Protein AF-A0A973UW22-F1 (afdb_monomer)

Solvent-accessible surface area (backbone atoms only — not comparable to full-atom values): 11942 Å² total; per-residue (Å²): 94,44,32,26,38,53,46,41,57,66,44,43,76,73,64,51,48,56,68,25,44,34,39,21,30,76,76,52,37,38,33,42,32,32,37,40,28,35,44,40,80,89,46,76,50,64,45,86,48,35,32,62,53,52,50,30,33,52,78,43,54,29,34,28,42,34,42,24,35,44,62,42,66,86,43,60,39,62,56,47,28,50,51,37,52,51,50,37,56,74,49,39,41,67,62,78,45,92,53,94,76,49,76,45,44,31,36,34,38,38,40,59,65,50,99,89,45,74,49,58,52,63,54,44,53,49,23,36,50,39,40,26,72,76,63,70,33,24,42,33,39,32,49,28,49,94,73,46,52,60,64,50,68,83,81,65,51,32,27,20,60,40,56,74,27,37,94,62,72,38,48,47,65,65,26,44,52,53,36,71,69,37,91,81,62,59,56,55,52,70,42,46,93,36,59,39,53,31,31,35,30,21,57,36,18,28,50,34,84,33,71,58,32,35,29,31,41,30,89,34,52,74,64,57,51,48,58,68,37,46,71,79,131

Sequence (233 aa):
MIFGWDASDWDHERGMRGEHIKAASGEGIAFFTHKATEHSPKSLFRARHFGEKLQAARDAGIPFLGAYAVVRTGIPEAEQAATAVGHVREHAPFLLEAPSGFRGFFWQVDLEHWDYDKVDAALGENMAVELERLTGHRAVLYAPRWAYGDGLPGDRPLWNSDYRGSGEPADFRAQWDRVAAHEANTGFDPMSGRVPRILQYASDAVIGGQHTCDANVFPGTLDDFADMITLRG

Nearest PDB structures (foldseek):
  1njj-assembly2_C  TM=5.402E-01  e=1.718E-01  Trypanosoma brucei gambiense
  1njj-assembly1_A  TM=5.391E-01  e=6.213E-01  Trypanosoma brucei gambiense
  1njj-assembly2_D  TM=5.372E-01  e=5.528E-01  Trypanosoma brucei gambiense
  2tod-assembly2_D  TM=4.466E-01  e=1.328E+00  Trypanosoma brucei
  1f3t-assembly2_D  TM=5.188E-01  e=6.430E+00  Trypanosoma brucei

Structure (mmCIF, N/CA/C/O backbone):
data_AF-A0A973UW22-F1
#
_entry.id   AF-A0A973UW22-F1
#
loop_
_atom_site.group_PDB
_atom_site.id
_atom_site.type_symbol
_atom_site.label_atom_id
_atom_site.label_alt_id
_atom_site.label_comp_id
_atom_site.label_asym_id
_atom_site.label_entity_id
_atom_site.label_seq_id
_atom_site.pdbx_PDB_ins_code
_atom_site.Cartn_x
_atom_site.Cartn_y
_atom_site.Cartn_z
_atom_site.occupancy
_atom_site.B_iso_or_equiv
_atom_site.auth_seq_id
_atom_site.auth_comp_id
_atom_site.auth_asym_id
_atom_site.auth_atom_id
_atom_site.pdbx_PDB_model_num
ATOM 1 N N . MET A 1 1 ? 8.892 -14.505 -6.590 1.00 93.81 1 MET A N 1
ATOM 2 C CA . MET A 1 1 ? 8.632 -13.168 -6.027 1.00 93.81 1 MET A CA 1
ATOM 3 C C . MET A 1 1 ? 7.702 -12.429 -6.950 1.00 93.81 1 MET A C 1
ATOM 5 O O . MET A 1 1 ? 7.717 -12.702 -8.150 1.00 93.81 1 MET A O 1
ATOM 9 N N . ILE A 1 2 ? 6.927 -11.511 -6.400 1.00 98.00 2 ILE A N 1
ATOM 10 C CA . ILE A 1 2 ? 6.056 -10.637 -7.177 1.00 98.00 2 ILE A CA 1
ATOM 11 C C . ILE A 1 2 ? 6.291 -9.191 -6.748 1.00 98.00 2 ILE A C 1
ATOM 13 O O . ILE A 1 2 ? 6.690 -8.943 -5.609 1.00 98.00 2 ILE A O 1
ATOM 17 N N . PHE A 1 3 ? 6.053 -8.263 -7.665 1.00 98.81 3 PHE A N 1
ATOM 18 C CA . PHE A 1 3 ? 6.247 -6.835 -7.445 1.00 98.81 3 PHE A CA 1
ATOM 19 C C . PHE A 1 3 ? 4.906 -6.123 -7.355 1.00 98.81 3 PHE A C 1
ATOM 21 O O . PHE A 1 3 ? 3.910 -6.595 -7.914 1.00 98.81 3 PHE A O 1
ATOM 28 N N . GLY A 1 4 ? 4.890 -4.991 -6.669 1.00 98.75 4 GLY A N 1
ATOM 29 C CA . GLY A 1 4 ? 3.701 -4.175 -6.532 1.00 98.75 4 GLY A CA 1
ATOM 30 C C . GLY A 1 4 ? 3.991 -2.692 -6.468 1.00 98.75 4 GLY A C 1
ATOM 31 O O . GLY A 1 4 ? 5.139 -2.266 -6.360 1.00 98.75 4 GLY A O 1
ATOM 32 N N . TRP A 1 5 ? 2.915 -1.927 -6.540 1.00 98.81 5 TRP A N 1
ATOM 33 C CA . TRP A 1 5 ? 2.929 -0.473 -6.562 1.00 98.81 5 TRP A CA 1
ATOM 34 C C . TRP A 1 5 ? 1.801 0.045 -5.672 1.00 98.81 5 TRP A C 1
ATOM 36 O O . TRP A 1 5 ? 0.642 -0.315 -5.885 1.00 98.81 5 TRP A O 1
ATOM 46 N N . ASP A 1 6 ? 2.130 0.857 -4.674 1.00 98.75 6 ASP A N 1
ATOM 47 C CA . ASP A 1 6 ? 1.142 1.645 -3.944 1.00 98.75 6 ASP A CA 1
ATOM 48 C C . ASP A 1 6 ? 1.147 3.094 -4.437 1.00 98.75 6 ASP A C 1
ATOM 50 O O . ASP A 1 6 ? 2.192 3.659 -4.750 1.00 98.75 6 ASP A O 1
ATOM 54 N N . ALA A 1 7 ? -0.043 3.666 -4.606 1.00 98.75 7 ALA A N 1
ATOM 55 C CA . ALA A 1 7 ? -0.216 4.970 -5.233 1.00 98.75 7 ALA A CA 1
ATOM 56 C C . ALA A 1 7 ? -1.268 5.824 -4.520 1.00 98.75 7 ALA A C 1
ATOM 58 O O . ALA A 1 7 ? -2.092 5.358 -3.733 1.00 98.75 7 ALA A O 1
ATOM 59 N N . SER A 1 8 ? -1.283 7.112 -4.824 1.00 98.69 8 SER A N 1
ATOM 60 C CA . SER A 1 8 ? -2.245 8.063 -4.280 1.00 98.69 8 SER A CA 1
ATOM 61 C C . SER A 1 8 ? -2.621 9.140 -5.298 1.00 98.69 8 SER A C 1
ATOM 63 O O . SER A 1 8 ? -2.158 9.156 -6.440 1.00 98.69 8 SER A O 1
ATOM 65 N N . ASP A 1 9 ? -3.444 10.099 -4.869 1.00 98.50 9 ASP A N 1
ATOM 66 C CA . ASP A 1 9 ? -3.714 11.294 -5.671 1.00 98.50 9 ASP A CA 1
ATOM 67 C C . ASP A 1 9 ? -2.421 12.085 -5.979 1.00 98.50 9 ASP A C 1
ATOM 69 O O . ASP A 1 9 ? -2.357 12.735 -7.021 1.00 98.50 9 ASP A O 1
ATOM 73 N N . TRP A 1 10 ? -1.357 11.963 -5.171 1.00 97.69 10 TRP A N 1
ATOM 74 C CA . TRP A 1 10 ? -0.053 12.560 -5.492 1.00 97.69 10 TRP A CA 1
ATOM 75 C C . TRP A 1 10 ? 0.550 11.982 -6.775 1.00 97.69 10 TRP A C 1
ATOM 77 O O . TRP A 1 10 ? 1.128 12.711 -7.578 1.00 97.69 10 TRP A O 1
ATOM 87 N N . ASP A 1 11 ? 0.411 10.681 -7.018 1.00 98.38 11 ASP A N 1
ATOM 88 C CA . ASP A 1 11 ? 0.833 10.048 -8.270 1.00 98.38 11 ASP A CA 1
ATOM 89 C C . ASP A 1 11 ? 0.022 10.582 -9.444 1.00 98.38 11 ASP A C 1
ATOM 91 O O . ASP A 1 11 ? 0.579 10.891 -10.498 1.00 98.38 11 ASP A O 1
ATOM 95 N N . HIS A 1 12 ? -1.292 10.759 -9.259 1.00 98.12 12 HIS A N 1
ATOM 96 C CA . HIS A 1 12 ? -2.143 11.370 -10.279 1.00 98.12 12 HIS A CA 1
ATOM 97 C C . HIS A 1 12 ? -1.659 12.782 -10.636 1.00 98.12 12 HIS A C 1
ATOM 99 O O . HIS A 1 12 ? -1.519 13.108 -11.822 1.00 98.12 12 HIS A O 1
ATOM 105 N N . GLU A 1 13 ? -1.394 13.613 -9.630 1.00 98.00 13 GLU A N 1
ATOM 106 C CA . GLU A 1 13 ? -0.892 14.981 -9.794 1.00 98.00 13 GLU A CA 1
ATOM 107 C C . GLU A 1 13 ? 0.471 15.011 -10.498 1.00 98.00 13 GLU A C 1
ATOM 109 O O . GLU A 1 13 ? 0.721 15.888 -11.325 1.00 98.00 13 GLU A O 1
ATOM 114 N N . ARG A 1 14 ? 1.308 13.996 -10.259 1.00 97.38 14 ARG A N 1
ATOM 115 C CA . ARG A 1 14 ? 2.595 13.775 -10.941 1.00 97.38 14 ARG A CA 1
ATOM 116 C C . ARG A 1 14 ? 2.476 13.181 -12.347 1.00 97.38 14 ARG A C 1
ATOM 118 O O . ARG A 1 14 ? 3.497 12.952 -12.990 1.00 97.38 14 ARG A O 1
ATOM 125 N N . GLY A 1 15 ? 1.263 12.952 -12.847 1.00 97.69 15 GLY A N 1
ATOM 126 C CA . GLY A 1 15 ? 1.028 12.500 -14.219 1.00 97.69 15 GLY A CA 1
ATOM 127 C C . GLY A 1 15 ? 0.538 11.062 -14.364 1.00 97.69 15 GLY A C 1
ATOM 128 O O . GLY A 1 15 ? 0.278 10.654 -15.491 1.00 97.69 15 GLY A O 1
ATOM 129 N N . MET A 1 16 ? 0.307 10.318 -13.277 1.00 98.38 16 MET A N 1
ATOM 130 C CA . MET A 1 16 ? -0.175 8.936 -13.364 1.00 98.38 16 MET A CA 1
ATOM 131 C C . MET A 1 16 ? -1.556 8.872 -14.025 1.00 98.38 16 MET A C 1
ATOM 133 O O . MET A 1 16 ? -2.507 9.575 -13.662 1.00 98.38 16 MET A O 1
ATOM 137 N N . ARG A 1 17 ? -1.707 7.952 -14.972 1.00 98.31 17 ARG A N 1
ATOM 138 C CA . ARG A 1 17 ? -2.916 7.727 -15.783 1.00 98.31 17 ARG A CA 1
ATOM 139 C C . ARG A 1 17 ? -3.143 6.227 -15.974 1.00 98.31 17 ARG A C 1
ATOM 141 O O . ARG A 1 17 ? -2.290 5.427 -15.596 1.00 98.31 17 ARG A O 1
ATOM 148 N N . GLY A 1 18 ? -4.291 5.853 -16.534 1.00 98.44 18 GLY A N 1
ATOM 149 C CA . GLY A 1 18 ? -4.643 4.447 -16.746 1.00 98.44 18 GLY A CA 1
ATOM 150 C C . GLY A 1 18 ? -3.657 3.709 -17.658 1.00 98.44 18 GLY A C 1
ATOM 151 O O . GLY A 1 18 ? -3.372 2.538 -17.424 1.00 98.44 18 GLY A O 1
ATOM 152 N N . GLU A 1 19 ? -3.072 4.389 -18.646 1.00 98.62 19 GLU A N 1
ATOM 153 C CA . GLU A 1 19 ? -2.045 3.823 -19.525 1.00 98.62 19 GLU A CA 1
ATOM 154 C C . GLU A 1 19 ? -0.774 3.410 -18.775 1.00 98.62 19 GLU A C 1
ATOM 156 O O . GLU A 1 19 ? -0.208 2.371 -19.106 1.00 98.62 19 GLU A O 1
ATOM 161 N N . HIS A 1 20 ? -0.384 4.146 -17.729 1.00 98.81 20 HIS A N 1
ATOM 162 C CA . HIS A 1 20 ? 0.758 3.791 -16.885 1.00 98.81 20 HIS A CA 1
ATOM 163 C C . HIS A 1 20 ? 0.460 2.523 -16.079 1.00 98.81 20 HIS A C 1
ATOM 165 O O . HIS A 1 20 ? 1.261 1.599 -16.052 1.00 98.81 20 HIS A O 1
ATOM 171 N N . ILE A 1 21 ? -0.740 2.418 -15.499 1.00 98.81 21 ILE A N 1
ATOM 172 C CA . ILE A 1 21 ? -1.176 1.220 -14.762 1.00 98.81 21 ILE A CA 1
ATOM 173 C C . ILE A 1 21 ? -1.258 -0.002 -15.693 1.00 98.81 21 ILE A C 1
ATOM 175 O O . ILE A 1 21 ? -0.848 -1.107 -15.335 1.00 98.81 21 ILE A O 1
ATOM 179 N N . LYS A 1 22 ? -1.738 0.192 -16.924 1.00 98.69 22 LYS A N 1
ATOM 180 C CA . LYS A 1 22 ? -1.761 -0.862 -17.942 1.00 98.69 22 LYS A CA 1
ATOM 181 C C . LYS A 1 22 ? -0.353 -1.308 -18.342 1.00 98.69 22 LYS A C 1
ATOM 183 O O . LYS A 1 22 ? -0.114 -2.509 -18.455 1.00 98.69 22 LYS A O 1
ATOM 188 N N . ALA A 1 23 ? 0.566 -0.367 -18.554 1.00 98.75 23 ALA A N 1
ATOM 189 C CA . ALA A 1 23 ? 1.964 -0.671 -18.851 1.00 98.75 23 ALA A CA 1
ATOM 190 C C . ALA A 1 23 ? 2.631 -1.418 -17.684 1.00 98.75 23 ALA A C 1
ATOM 192 O O . ALA A 1 23 ? 3.234 -2.465 -17.903 1.00 98.75 23 ALA A O 1
ATOM 193 N N . ALA A 1 24 ? 2.401 -0.967 -16.449 1.00 98.75 24 ALA A N 1
ATOM 194 C CA . ALA A 1 24 ? 2.882 -1.597 -15.222 1.00 98.75 24 ALA A CA 1
ATOM 195 C C . ALA A 1 24 ? 2.459 -3.073 -15.112 1.00 98.75 24 ALA A C 1
ATOM 197 O O . ALA A 1 24 ? 3.267 -3.941 -14.776 1.00 98.75 24 ALA A O 1
ATOM 198 N N . SER A 1 25 ? 1.203 -3.389 -15.450 1.00 98.31 25 SER A N 1
ATOM 199 C CA . SER A 1 25 ? 0.737 -4.780 -15.525 1.00 98.31 25 SER A CA 1
ATOM 200 C C . SER A 1 25 ? 1.526 -5.597 -16.559 1.00 98.31 25 SER A C 1
ATOM 202 O O . SER A 1 25 ? 1.974 -6.704 -16.257 1.00 98.31 25 SER A O 1
ATOM 204 N N . GLY A 1 26 ? 1.778 -5.031 -17.746 1.00 98.19 26 GLY A N 1
ATOM 205 C CA . GLY A 1 26 ? 2.608 -5.652 -18.787 1.00 98.19 26 GLY A CA 1
ATOM 206 C C . GLY A 1 26 ? 4.075 -5.864 -18.384 1.00 98.19 26 GLY A C 1
ATOM 207 O O . GLY A 1 26 ? 4.707 -6.809 -18.852 1.00 98.19 26 GLY A O 1
ATOM 208 N N . GLU A 1 27 ? 4.600 -5.038 -17.479 1.00 98.31 27 GLU A N 1
ATOM 209 C CA . GLU A 1 27 ? 5.943 -5.155 -16.883 1.00 98.31 27 GLU A CA 1
ATOM 210 C C . GLU A 1 27 ? 5.993 -6.154 -15.706 1.00 98.31 27 GLU A C 1
ATOM 212 O O . GLU A 1 27 ? 7.065 -6.496 -15.184 1.00 98.31 27 GLU A O 1
ATOM 217 N N . GLY A 1 28 ? 4.835 -6.681 -15.301 1.00 98.06 28 GLY A N 1
ATOM 218 C CA . GLY A 1 28 ? 4.697 -7.718 -14.283 1.00 98.06 28 GLY A CA 1
ATOM 219 C C . GLY A 1 28 ? 4.441 -7.205 -12.866 1.00 98.06 28 GLY A C 1
ATOM 220 O O . GLY A 1 28 ? 4.748 -7.929 -11.914 1.00 98.06 28 GLY A O 1
ATOM 221 N N . ILE A 1 29 ? 3.882 -6.000 -12.707 1.00 98.69 29 ILE A N 1
ATOM 222 C CA . ILE A 1 29 ? 3.251 -5.591 -11.445 1.00 98.69 29 ILE A CA 1
ATOM 223 C C . ILE A 1 29 ? 2.062 -6.512 -11.162 1.00 98.69 29 ILE A C 1
ATOM 225 O O . ILE A 1 29 ? 1.150 -6.665 -11.975 1.00 98.69 29 ILE A O 1
ATOM 229 N N . ALA A 1 30 ? 2.096 -7.147 -9.994 1.00 98.38 30 ALA A N 1
ATOM 230 C CA . ALA A 1 30 ? 1.155 -8.182 -9.588 1.00 98.38 30 ALA A CA 1
ATOM 231 C C . ALA A 1 30 ? 0.203 -7.730 -8.475 1.00 98.38 30 ALA A C 1
ATOM 233 O O . ALA A 1 30 ? -0.866 -8.316 -8.317 1.00 98.38 30 ALA A O 1
ATOM 234 N N . PHE A 1 31 ? 0.564 -6.705 -7.706 1.00 98.56 31 PHE A N 1
ATOM 235 C CA . PHE A 1 31 ? -0.358 -6.085 -6.764 1.00 98.56 31 PHE A CA 1
ATOM 236 C C . PHE A 1 31 ? -0.317 -4.565 -6.860 1.00 98.56 31 PHE A C 1
ATOM 238 O O . PHE A 1 31 ? 0.739 -3.978 -7.083 1.00 98.56 31 PHE A O 1
ATOM 245 N N . PHE A 1 32 ? -1.477 -3.936 -6.711 1.00 98.75 32 PHE A N 1
ATOM 246 C CA . PHE A 1 32 ? -1.619 -2.487 -6.758 1.00 98.75 32 PHE A CA 1
ATOM 247 C C . PHE A 1 32 ? -2.518 -2.016 -5.623 1.00 98.75 32 PHE A C 1
ATOM 249 O O . PHE A 1 32 ? -3.624 -2.541 -5.466 1.00 98.75 32 PHE A O 1
ATOM 256 N N . THR A 1 33 ? -2.076 -1.029 -4.849 1.00 98.81 33 THR A N 1
ATOM 257 C CA . THR A 1 33 ? -2.926 -0.374 -3.849 1.00 98.81 33 THR A CA 1
ATOM 258 C C . THR A 1 33 ? -3.088 1.105 -4.164 1.00 98.81 33 THR A C 1
ATOM 260 O O . THR A 1 33 ? -2.230 1.725 -4.790 1.00 98.81 33 THR A O 1
ATOM 263 N N . HIS A 1 34 ? -4.213 1.684 -3.746 1.00 98.81 34 HIS A N 1
ATOM 264 C CA . HIS A 1 34 ? -4.411 3.127 -3.829 1.00 98.81 34 HIS A CA 1
ATOM 265 C C . HIS A 1 34 ? -4.905 3.699 -2.504 1.00 98.81 34 HIS A C 1
ATOM 267 O O . HIS A 1 34 ? -5.730 3.073 -1.826 1.00 98.81 34 HIS A O 1
ATOM 273 N N . LYS A 1 35 ? -4.462 4.915 -2.159 1.00 98.75 35 LYS A N 1
ATOM 274 C CA . LYS A 1 35 ? -4.976 5.653 -0.997 1.00 98.75 35 LYS A CA 1
ATOM 275 C C . LYS A 1 35 ? -6.477 5.805 -1.129 1.00 98.75 35 LYS A C 1
ATOM 277 O O . LYS A 1 35 ? -6.935 6.356 -2.127 1.00 98.75 35 LYS A O 1
ATOM 282 N N . ALA A 1 36 ? -7.221 5.363 -0.129 1.00 98.69 36 ALA A N 1
ATOM 283 C CA . ALA A 1 36 ? -8.653 5.583 -0.011 1.00 98.69 36 ALA A CA 1
ATOM 284 C C . ALA A 1 36 ? -8.918 6.826 0.843 1.00 98.69 36 ALA A C 1
ATOM 286 O O . ALA A 1 36 ? -9.508 7.805 0.383 1.00 98.69 36 ALA A O 1
ATOM 287 N N . THR A 1 37 ? -8.466 6.803 2.097 1.00 98.69 37 THR A N 1
ATOM 288 C CA . THR A 1 37 ? -8.854 7.807 3.093 1.00 98.69 37 THR A CA 1
ATOM 289 C C . THR A 1 37 ? -7.740 8.130 4.072 1.00 98.69 37 THR A C 1
ATOM 291 O O . THR A 1 37 ? -6.854 7.321 4.331 1.00 98.69 37 THR A O 1
ATOM 294 N N . GLU A 1 38 ? -7.846 9.306 4.675 1.00 97.81 38 GLU A N 1
ATOM 295 C CA . GLU A 1 38 ? -7.096 9.705 5.862 1.00 97.81 38 GLU A CA 1
ATOM 296 C C . GLU A 1 38 ? -8.041 10.535 6.734 1.00 97.81 38 GLU A C 1
ATOM 298 O O . GLU A 1 38 ? -8.478 11.616 6.329 1.00 97.81 38 GLU A O 1
ATOM 303 N N . HIS A 1 39 ? -8.413 10.004 7.898 1.00 94.69 39 HIS A N 1
ATOM 304 C CA . HIS A 1 39 ? -9.405 10.624 8.774 1.00 94.69 39 HIS A CA 1
ATOM 305 C C . HIS A 1 39 ? -8.752 11.060 10.083 1.00 94.69 39 HIS A C 1
ATOM 307 O O . HIS A 1 39 ? -8.486 10.241 10.951 1.00 94.69 39 HIS A O 1
ATOM 313 N N . SER A 1 40 ? -8.523 12.365 10.227 1.00 95.06 40 SER A N 1
ATOM 314 C CA . SER A 1 40 ? -7.987 12.989 11.436 1.00 95.06 40 SER A CA 1
ATOM 315 C C . SER A 1 40 ? -9.034 13.878 12.124 1.00 95.06 40 SER A C 1
ATOM 317 O O . SER A 1 40 ? -10.009 14.285 11.490 1.00 95.06 40 SER A O 1
ATOM 319 N N . PRO A 1 41 ? -8.803 14.313 13.377 1.00 94.56 41 PRO A N 1
ATOM 320 C CA . PRO A 1 41 ? -9.681 15.279 14.049 1.00 94.56 41 PRO A CA 1
ATOM 321 C C . PRO A 1 41 ? -9.816 16.627 13.330 1.00 94.56 41 PRO A C 1
ATOM 323 O O . PRO A 1 41 ? -10.764 17.370 13.575 1.00 94.56 41 PRO A O 1
ATOM 326 N N . LYS A 1 42 ? -8.848 16.984 12.477 1.00 93.38 42 LYS A N 1
ATOM 327 C CA . LYS A 1 42 ? -8.796 18.286 11.794 1.00 93.38 42 LYS A CA 1
ATOM 328 C C . LYS A 1 42 ? -9.298 18.226 10.358 1.00 93.38 42 LYS A C 1
ATOM 330 O O . LYS A 1 42 ? -9.638 19.261 9.789 1.00 93.38 42 LYS A O 1
ATOM 335 N N . SER A 1 43 ? -9.280 17.048 9.749 1.00 95.19 43 SER A N 1
ATOM 336 C CA . SER A 1 43 ? -9.546 16.883 8.329 1.00 95.19 43 SER A CA 1
ATOM 337 C C . SER A 1 43 ? -9.956 15.456 8.013 1.00 95.19 43 SER A C 1
ATOM 339 O O . SER A 1 43 ? -9.445 14.492 8.579 1.00 95.19 43 SER A O 1
ATOM 341 N N . LEU A 1 44 ? -10.837 15.341 7.028 1.00 96.56 44 LEU A N 1
ATOM 342 C CA . LEU A 1 44 ? -11.170 14.083 6.395 1.00 96.56 44 LEU A CA 1
ATOM 343 C C . LEU A 1 44 ? -10.782 14.171 4.925 1.00 96.56 44 LEU A C 1
ATOM 345 O O . LEU A 1 44 ? -11.453 14.831 4.130 1.00 96.56 44 LEU A O 1
ATOM 349 N N . PHE A 1 45 ? -9.682 13.516 4.580 1.00 98.06 45 PHE A N 1
ATOM 350 C CA . PHE A 1 45 ? -9.259 13.344 3.202 1.00 98.06 45 PHE A CA 1
ATOM 351 C C . PHE A 1 45 ? -9.883 12.071 2.626 1.00 98.06 45 PHE A C 1
ATOM 353 O O . PHE A 1 45 ? -9.864 11.002 3.242 1.00 98.06 45 PHE A O 1
ATOM 360 N N . ARG A 1 46 ? -10.414 12.203 1.411 1.00 98.50 46 ARG A N 1
ATOM 361 C CA . ARG A 1 46 ? -10.881 11.110 0.558 1.00 98.50 46 ARG A CA 1
ATOM 362 C C . ARG A 1 46 ? -10.226 11.287 -0.801 1.00 98.50 46 ARG A C 1
ATOM 364 O O . ARG A 1 46 ? -10.310 12.382 -1.362 1.00 98.50 46 ARG A O 1
ATOM 371 N N . ALA A 1 47 ? -9.578 10.242 -1.295 1.00 98.31 47 ALA A N 1
ATOM 372 C CA . ALA A 1 47 ? -8.889 10.302 -2.572 1.00 98.31 47 ALA A CA 1
ATOM 373 C C . ALA A 1 47 ? -9.895 10.470 -3.717 1.00 98.31 47 ALA A C 1
ATOM 375 O O . ALA A 1 47 ? -10.874 9.734 -3.837 1.00 98.31 47 ALA A O 1
ATOM 376 N N . ARG A 1 48 ? -9.660 11.461 -4.571 1.00 98.56 48 ARG A N 1
ATOM 377 C CA . ARG A 1 48 ? -10.546 11.810 -5.687 1.00 98.56 48 ARG A CA 1
ATOM 378 C C . ARG A 1 48 ? -10.415 10.824 -6.837 1.00 98.56 48 ARG A C 1
ATOM 380 O O . ARG A 1 48 ? -11.395 10.584 -7.537 1.00 98.56 48 ARG A O 1
ATOM 387 N N . HIS A 1 49 ? -9.225 10.255 -7.022 1.00 98.56 49 HIS A N 1
ATOM 388 C CA . HIS A 1 49 ? -8.929 9.371 -8.148 1.00 98.56 49 HIS A CA 1
ATOM 389 C C . HIS A 1 49 ? -8.947 7.886 -7.777 1.00 98.56 49 HIS A C 1
ATOM 391 O O . HIS A 1 49 ? -8.738 7.045 -8.645 1.00 98.56 49 HIS A O 1
ATOM 397 N N . PHE A 1 50 ? -9.263 7.542 -6.526 1.00 98.62 50 PHE A N 1
ATOM 398 C CA . PHE A 1 50 ? -9.260 6.167 -6.017 1.00 98.62 50 PHE A CA 1
ATOM 399 C C . PHE A 1 50 ? -10.002 5.170 -6.922 1.00 98.62 50 PHE A C 1
ATOM 401 O O . PHE A 1 50 ? -9.408 4.205 -7.407 1.00 98.62 50 PHE A O 1
ATOM 408 N N . GLY A 1 51 ? -11.283 5.432 -7.206 1.00 98.06 51 GLY A N 1
ATOM 409 C CA . GLY A 1 51 ? -12.100 4.556 -8.052 1.00 98.06 51 GLY A CA 1
ATOM 410 C C . GLY A 1 51 ? -11.581 4.454 -9.488 1.00 98.06 51 GLY A C 1
ATOM 411 O O . GLY A 1 51 ? -11.506 3.361 -10.042 1.00 98.06 51 GLY A O 1
ATOM 412 N N . GLU A 1 52 ? -11.150 5.579 -10.067 1.00 98.38 52 GLU A N 1
ATOM 413 C CA . GLU A 1 52 ? -10.571 5.643 -11.417 1.00 98.38 52 GLU A CA 1
ATOM 414 C C . GLU A 1 52 ? -9.327 4.748 -11.533 1.00 98.38 52 GLU A C 1
ATOM 416 O O . GLU A 1 52 ? -9.210 3.962 -12.475 1.00 98.38 52 GLU A O 1
ATOM 421 N N . LYS A 1 53 ? -8.401 4.839 -10.570 1.00 98.56 53 LYS A N 1
ATOM 422 C CA . LYS A 1 53 ? -7.135 4.092 -10.615 1.00 98.56 53 LYS A CA 1
ATOM 423 C C . LYS A 1 53 ? -7.328 2.607 -10.367 1.00 98.56 53 LYS A C 1
ATOM 425 O O . LYS A 1 53 ? -6.736 1.795 -11.073 1.00 98.56 53 LYS A O 1
ATOM 430 N N . LEU A 1 54 ? -8.193 2.237 -9.429 1.00 97.81 54 LEU A N 1
ATOM 431 C CA . LEU A 1 54 ? -8.488 0.828 -9.177 1.00 97.81 54 LEU A CA 1
ATOM 432 C C . LEU A 1 54 ? -9.272 0.182 -10.314 1.00 97.81 54 LEU A C 1
ATOM 434 O O . LEU A 1 54 ? -9.020 -0.979 -10.632 1.00 97.81 54 LEU A O 1
ATOM 438 N N . GLN A 1 55 ? -10.176 0.919 -10.962 1.00 97.12 55 GLN A N 1
ATOM 439 C CA . GLN A 1 55 ? -10.839 0.436 -12.170 1.00 97.12 55 GLN A CA 1
ATOM 440 C C . GLN A 1 55 ? -9.813 0.202 -13.288 1.00 97.12 55 GLN A C 1
ATOM 442 O O . GLN A 1 55 ? -9.814 -0.865 -13.893 1.00 97.12 55 GLN A O 1
ATOM 447 N N . ALA A 1 56 ? -8.872 1.130 -13.499 1.00 98.19 56 ALA A N 1
ATOM 448 C CA . ALA A 1 56 ? -7.794 0.940 -14.470 1.00 98.19 56 ALA A CA 1
ATOM 449 C C . ALA A 1 56 ? -6.897 -0.270 -14.141 1.00 98.19 56 ALA A C 1
ATOM 451 O O . ALA A 1 56 ? -6.530 -1.020 -15.043 1.00 98.19 56 ALA A O 1
ATOM 452 N N . ALA A 1 57 ? -6.575 -0.498 -12.863 1.00 97.56 57 ALA A N 1
ATOM 453 C CA . ALA A 1 57 ? -5.794 -1.655 -12.418 1.00 97.56 57 ALA A CA 1
ATOM 454 C C . ALA A 1 57 ? -6.535 -2.980 -12.644 1.00 97.56 57 ALA A C 1
ATOM 456 O O . ALA A 1 57 ? -5.946 -3.953 -13.124 1.00 97.56 57 ALA A O 1
ATOM 457 N N . ARG A 1 58 ? -7.843 -3.000 -12.363 1.00 96.00 58 ARG A N 1
ATOM 458 C CA . ARG A 1 58 ? -8.723 -4.130 -12.670 1.00 96.00 58 ARG A CA 1
ATOM 459 C C . ARG A 1 58 ? -8.765 -4.411 -14.171 1.00 96.00 58 ARG A C 1
ATOM 461 O O . ARG A 1 58 ? -8.573 -5.555 -14.569 1.00 96.00 58 ARG A O 1
ATOM 468 N N . ASP A 1 59 ? -8.985 -3.387 -14.992 1.00 96.25 59 ASP A N 1
ATOM 469 C CA . ASP A 1 59 ? -9.084 -3.520 -16.453 1.00 96.25 59 ASP A CA 1
ATOM 470 C C . ASP A 1 59 ? -7.749 -3.924 -17.097 1.00 96.25 59 ASP A C 1
ATOM 472 O O . ASP A 1 59 ? -7.730 -4.579 -18.140 1.00 96.25 59 ASP A O 1
ATOM 476 N N . ALA A 1 60 ? -6.627 -3.572 -16.463 1.00 96.94 60 ALA A N 1
ATOM 477 C CA . ALA A 1 60 ? -5.293 -4.024 -16.847 1.00 96.94 60 ALA A CA 1
ATOM 478 C C . ALA A 1 60 ? -5.014 -5.492 -16.475 1.00 96.94 60 ALA A C 1
ATOM 480 O O . ALA A 1 60 ? -4.079 -6.077 -17.013 1.00 96.94 60 ALA A O 1
ATOM 481 N N . GLY A 1 61 ? -5.817 -6.100 -15.596 1.00 95.50 61 GLY A N 1
ATOM 482 C CA . GLY A 1 61 ? -5.642 -7.486 -15.161 1.00 95.50 61 GLY A CA 1
ATOM 483 C C . GLY A 1 61 ? -4.617 -7.673 -14.040 1.00 95.50 61 GLY A C 1
ATOM 484 O O . GLY A 1 61 ? -4.065 -8.766 -13.905 1.00 95.50 61 GLY A O 1
ATOM 485 N N . ILE A 1 62 ? -4.350 -6.642 -13.227 1.00 97.25 62 ILE A N 1
ATOM 486 C CA . ILE A 1 62 ? -3.503 -6.790 -12.033 1.00 97.25 62 ILE A CA 1
ATOM 487 C C . ILE A 1 62 ? -4.219 -7.723 -11.034 1.00 97.25 62 ILE A C 1
ATOM 489 O O . ILE A 1 62 ? -5.355 -7.442 -10.646 1.00 97.25 62 ILE A O 1
ATOM 493 N N . PRO A 1 63 ? -3.598 -8.844 -10.615 1.00 95.38 63 PRO A N 1
ATOM 494 C CA . PRO A 1 63 ? -4.312 -9.896 -9.900 1.00 95.38 63 PRO A CA 1
ATOM 495 C C . PRO A 1 63 ? -4.661 -9.547 -8.453 1.00 95.38 63 PRO A C 1
ATOM 497 O O . PRO A 1 63 ? -5.638 -10.088 -7.948 1.00 95.38 63 PRO A O 1
ATOM 500 N N . PHE A 1 64 ? -3.916 -8.683 -7.771 1.00 97.25 64 PHE A N 1
ATOM 501 C CA . PHE A 1 64 ? -4.233 -8.296 -6.395 1.00 97.25 64 PHE A CA 1
ATOM 502 C C . PHE A 1 64 ? -4.432 -6.792 -6.301 1.00 97.25 64 PHE A C 1
ATOM 504 O O . PHE A 1 64 ? -3.549 -6.018 -6.659 1.00 97.25 64 PHE A O 1
ATOM 511 N N . LEU A 1 65 ? -5.592 -6.378 -5.807 1.00 97.94 65 LEU A N 1
ATOM 512 C CA . LEU A 1 65 ? -5.917 -4.968 -5.634 1.00 97.94 65 LEU A CA 1
ATOM 513 C C . LEU A 1 65 ? -6.062 -4.670 -4.147 1.00 97.94 65 LEU A C 1
ATOM 515 O O . LEU A 1 65 ? -6.542 -5.508 -3.387 1.00 97.94 65 LEU A O 1
ATOM 519 N N . GLY A 1 66 ? -5.661 -3.481 -3.724 1.00 97.44 66 GLY A N 1
ATOM 520 C CA . GLY A 1 66 ? -5.803 -3.060 -2.340 1.00 97.44 66 GLY A CA 1
ATOM 521 C C . GLY A 1 66 ? -6.216 -1.608 -2.204 1.00 97.44 66 GLY A C 1
ATOM 522 O O . GLY A 1 66 ? -6.090 -0.792 -3.116 1.00 97.44 66 GLY A O 1
ATOM 523 N N . ALA A 1 67 ? -6.722 -1.295 -1.025 1.00 98.56 67 ALA A N 1
ATOM 524 C CA . ALA A 1 67 ? -7.058 0.054 -0.618 1.00 98.56 67 ALA A CA 1
ATOM 525 C C . ALA A 1 67 ? -6.281 0.343 0.654 1.00 98.56 67 ALA A C 1
ATOM 527 O O . ALA A 1 67 ? -6.286 -0.492 1.566 1.00 98.56 67 ALA A O 1
ATOM 528 N N . TYR A 1 68 ? -5.630 1.502 0.716 1.00 98.56 68 TYR A N 1
ATOM 529 C CA . TYR A 1 68 ? -4.941 1.896 1.932 1.00 98.56 68 TYR A CA 1
ATOM 530 C C . TYR A 1 68 ? -5.611 3.058 2.640 1.00 98.56 68 TYR A C 1
ATOM 532 O O . TYR A 1 68 ? -6.135 3.985 2.018 1.00 98.56 68 TYR A O 1
ATOM 540 N N . ALA A 1 69 ? -5.616 2.987 3.964 1.00 98.62 69 ALA A N 1
ATOM 541 C CA . ALA A 1 69 ? -6.141 4.032 4.819 1.00 98.62 69 ALA A CA 1
ATOM 542 C C . ALA A 1 69 ? -5.053 4.461 5.799 1.00 98.62 69 ALA A C 1
ATOM 544 O O . ALA A 1 69 ? -4.497 3.626 6.510 1.00 98.62 69 ALA A O 1
ATOM 545 N N . VAL A 1 70 ? -4.776 5.764 5.815 1.00 98.44 70 VAL A N 1
ATOM 546 C CA . VAL A 1 70 ? -3.815 6.373 6.736 1.00 98.44 70 VAL A CA 1
ATOM 547 C C . VAL A 1 70 ? -4.465 6.488 8.101 1.00 98.44 70 VAL A C 1
ATOM 549 O O . VAL A 1 70 ? -5.510 7.134 8.242 1.00 98.44 70 VAL A O 1
ATOM 552 N N . VAL A 1 71 ? -3.832 5.869 9.091 1.00 98.19 71 VAL A N 1
ATOM 553 C CA . VAL A 1 71 ? -4.292 5.880 10.477 1.00 98.19 71 VAL A CA 1
ATOM 554 C C . VAL A 1 71 ? -3.892 7.198 11.134 1.00 98.19 71 VAL A C 1
ATOM 556 O O . VAL A 1 71 ? -2.768 7.670 10.965 1.00 98.19 71 VAL A O 1
ATOM 559 N N . ARG A 1 72 ? -4.800 7.806 11.901 1.00 97.88 72 ARG A N 1
ATOM 560 C CA . ARG A 1 72 ? -4.542 9.054 12.639 1.00 97.88 72 ARG A CA 1
ATOM 561 C C . ARG A 1 72 ? -4.975 8.961 14.091 1.00 97.88 72 ARG A C 1
ATOM 563 O O . ARG A 1 72 ? -6.003 8.361 14.405 1.00 97.88 72 ARG A O 1
ATOM 570 N N . THR A 1 73 ? -4.234 9.618 14.978 1.00 97.56 73 THR A N 1
ATOM 571 C CA . THR A 1 73 ? -4.590 9.693 16.401 1.00 97.56 73 THR A CA 1
ATOM 572 C C . THR A 1 73 ? -5.822 10.576 16.621 1.00 97.56 73 THR A C 1
ATOM 574 O O . THR A 1 73 ? -6.011 11.600 15.962 1.00 97.56 73 THR A O 1
ATOM 577 N N . GLY A 1 74 ? -6.649 10.222 17.607 1.00 96.06 74 GLY A N 1
ATOM 578 C CA . GLY A 1 74 ? -7.755 1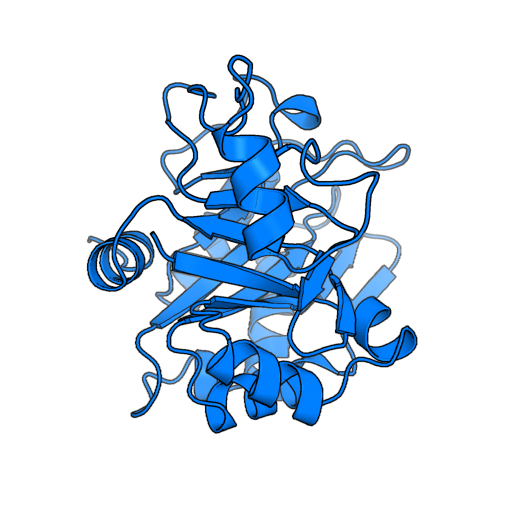1.065 18.075 1.00 96.06 74 GLY A CA 1
ATOM 579 C C . GLY A 1 74 ? -9.085 10.862 17.349 1.00 96.06 74 GLY A C 1
ATOM 580 O O . GLY A 1 74 ? -10.047 11.543 17.693 1.00 96.06 74 GLY A O 1
ATOM 581 N N . ILE A 1 75 ? -9.156 9.921 16.403 1.00 96.62 75 ILE A N 1
ATOM 582 C CA . ILE A 1 75 ? -10.409 9.397 15.843 1.00 96.62 75 ILE A CA 1
ATOM 583 C C . ILE A 1 75 ? -10.521 7.911 16.210 1.00 96.62 75 ILE A C 1
ATOM 585 O O . ILE A 1 75 ? -9.539 7.186 16.028 1.00 96.62 75 ILE A O 1
ATOM 589 N N . PRO A 1 76 ? -11.681 7.428 16.691 1.00 97.38 76 PRO A N 1
ATOM 590 C CA . PRO A 1 76 ? -11.886 6.006 16.953 1.00 97.38 76 PRO A CA 1
ATOM 591 C C . PRO A 1 76 ? -11.615 5.135 15.719 1.00 97.38 76 PRO A C 1
ATOM 593 O O . PRO A 1 76 ? -12.028 5.459 14.606 1.00 97.38 76 PRO A O 1
ATOM 596 N N . GLU A 1 77 ? -10.978 3.987 15.914 1.00 97.75 77 GLU A N 1
ATOM 597 C CA . GLU A 1 77 ? -10.566 3.067 14.847 1.00 97.75 77 GLU A CA 1
ATOM 598 C C . GLU A 1 77 ? -11.760 2.581 14.023 1.00 97.75 77 GLU A C 1
ATOM 600 O O . GLU A 1 77 ? -11.699 2.534 12.795 1.00 97.75 77 GLU A O 1
ATOM 605 N N . ALA A 1 78 ? -12.885 2.306 14.690 1.00 98.19 78 ALA A N 1
ATOM 606 C CA . ALA A 1 78 ? -14.133 1.924 14.037 1.00 98.19 78 ALA A CA 1
ATOM 607 C C . ALA A 1 78 ? -14.674 3.025 13.107 1.00 98.19 78 ALA A C 1
ATOM 609 O O . ALA A 1 78 ? -15.254 2.723 12.064 1.00 98.19 78 ALA A O 1
ATOM 610 N N . GLU A 1 79 ? -14.471 4.300 13.450 1.00 98.44 79 GLU A N 1
ATOM 611 C CA . GLU A 1 79 ? -14.892 5.434 12.625 1.00 98.44 79 GLU A CA 1
ATOM 612 C C . GLU A 1 79 ? -13.970 5.616 11.410 1.00 98.44 79 GLU A C 1
ATOM 614 O O . GLU A 1 79 ? -14.455 5.810 10.289 1.00 98.44 79 GLU A O 1
ATOM 619 N N . GLN A 1 80 ? -12.652 5.484 11.592 1.00 98.38 80 GLN A N 1
ATOM 620 C CA . GLN A 1 80 ? -11.686 5.500 10.484 1.00 98.38 80 GLN A CA 1
ATOM 621 C C . GLN A 1 80 ? -11.942 4.336 9.514 1.00 98.38 80 GLN A C 1
ATOM 623 O O . GLN A 1 80 ? -12.034 4.546 8.302 1.00 98.38 80 GLN A O 1
ATOM 628 N N . ALA A 1 81 ? -12.159 3.126 10.039 1.00 98.69 81 ALA A N 1
ATOM 629 C CA . ALA A 1 81 ? -12.491 1.943 9.251 1.00 98.69 81 ALA A CA 1
ATOM 630 C C . ALA A 1 81 ? -13.822 2.107 8.501 1.00 98.69 81 ALA A C 1
ATOM 632 O O . ALA A 1 81 ? -13.884 1.871 7.295 1.00 98.69 81 ALA A O 1
ATOM 633 N N . ALA A 1 82 ? -14.882 2.580 9.166 1.00 98.62 82 ALA A N 1
ATOM 634 C CA . ALA A 1 82 ? -16.166 2.837 8.510 1.00 98.62 82 ALA A CA 1
ATOM 635 C C . ALA A 1 82 ? -16.048 3.887 7.394 1.00 98.62 82 ALA A C 1
ATOM 637 O O . ALA A 1 82 ? -16.679 3.746 6.345 1.00 98.62 82 ALA A O 1
ATOM 638 N N . THR A 1 83 ? -15.209 4.905 7.593 1.00 98.62 83 THR A N 1
ATOM 639 C CA . THR A 1 83 ? -14.915 5.925 6.580 1.00 98.62 83 THR A CA 1
ATOM 640 C C . THR A 1 83 ? -14.242 5.305 5.354 1.00 98.62 83 THR A C 1
ATOM 642 O O . THR A 1 83 ? -14.696 5.541 4.231 1.00 98.62 83 THR A O 1
ATOM 645 N N . ALA A 1 84 ? -13.207 4.486 5.557 1.00 98.62 84 ALA A N 1
ATOM 646 C CA . ALA A 1 84 ? -12.492 3.801 4.482 1.00 98.62 84 ALA A CA 1
ATOM 647 C C . ALA A 1 84 ? -13.415 2.846 3.708 1.00 98.62 84 ALA A C 1
ATOM 649 O O . ALA A 1 84 ? -13.516 2.925 2.484 1.00 98.62 84 ALA A O 1
ATOM 650 N N . VAL A 1 85 ? -14.161 1.995 4.418 1.00 98.69 85 VAL A N 1
ATOM 651 C CA . VAL A 1 85 ? -15.109 1.043 3.816 1.00 98.69 85 VAL A CA 1
ATOM 652 C C . VAL A 1 85 ? -16.213 1.770 3.050 1.00 98.69 85 VAL A C 1
ATOM 654 O O . VAL A 1 85 ? -16.574 1.350 1.951 1.00 98.69 85 VAL A O 1
ATOM 657 N N . GLY A 1 86 ? -16.748 2.863 3.600 1.00 98.56 86 GLY A N 1
ATOM 658 C CA . GLY A 1 86 ? -17.742 3.694 2.922 1.00 98.56 86 GLY A CA 1
ATOM 659 C C . GLY A 1 86 ? -17.218 4.252 1.600 1.00 98.56 86 GLY A C 1
ATOM 660 O O . GLY A 1 86 ? -17.900 4.152 0.585 1.00 98.56 86 GLY A O 1
ATOM 661 N N . HIS A 1 87 ? -15.980 4.750 1.591 1.00 98.75 87 HIS A N 1
ATOM 662 C CA . HIS A 1 87 ? -15.347 5.263 0.378 1.00 98.75 87 HIS A CA 1
ATOM 663 C C . HIS A 1 87 ? -15.118 4.163 -0.674 1.00 98.75 87 HIS A C 1
ATOM 665 O O . HIS A 1 87 ? -15.405 4.372 -1.852 1.00 98.75 87 HIS A O 1
ATOM 671 N N . VAL A 1 88 ? -14.692 2.961 -0.261 1.00 98.25 88 VAL A N 1
ATOM 672 C CA . VAL A 1 88 ? -14.575 1.816 -1.182 1.00 98.25 88 VAL A CA 1
ATOM 673 C C . VAL A 1 88 ? -15.931 1.433 -1.771 1.00 98.25 88 VAL A C 1
ATOM 675 O O . VAL A 1 88 ? -16.030 1.261 -2.982 1.00 98.25 88 VAL A O 1
ATOM 678 N N . ARG A 1 89 ? -16.991 1.359 -0.957 1.00 97.75 89 ARG A N 1
ATOM 679 C CA . ARG A 1 89 ? -18.354 1.060 -1.441 1.00 97.75 89 ARG A CA 1
ATOM 680 C C . ARG A 1 89 ? -18.850 2.068 -2.473 1.00 97.75 89 ARG A C 1
ATOM 682 O O . ARG A 1 89 ? -19.569 1.686 -3.387 1.00 97.75 89 ARG A O 1
ATOM 689 N N . GLU A 1 90 ? -18.494 3.335 -2.316 1.00 98.31 90 GLU A N 1
ATOM 690 C CA . GLU A 1 90 ? -18.940 4.399 -3.213 1.00 98.31 90 GLU A CA 1
ATOM 691 C C . GLU A 1 90 ? -18.181 4.399 -4.548 1.00 98.31 90 GLU A C 1
ATOM 693 O O . GLU A 1 90 ? -18.794 4.564 -5.601 1.00 98.31 90 GLU A O 1
ATOM 698 N N . HIS A 1 91 ? -16.862 4.186 -4.525 1.00 98.12 91 HIS A N 1
ATOM 699 C CA . HIS A 1 91 ? -16.010 4.441 -5.696 1.00 98.12 91 HIS A CA 1
ATOM 700 C C . HIS A 1 91 ? -15.385 3.199 -6.334 1.00 98.12 91 HIS A C 1
ATOM 702 O O . HIS A 1 91 ? -14.995 3.251 -7.498 1.00 98.12 91 HIS A O 1
ATOM 708 N N . ALA A 1 92 ? -15.280 2.091 -5.604 1.00 96.06 92 ALA A N 1
ATOM 709 C CA . ALA A 1 92 ? -14.776 0.818 -6.112 1.00 96.06 92 ALA A CA 1
ATOM 710 C C . ALA A 1 92 ? -15.508 -0.367 -5.448 1.00 96.06 92 ALA A C 1
ATOM 712 O O . ALA A 1 92 ? -14.856 -1.239 -4.868 1.00 96.06 92 ALA A O 1
ATOM 713 N N . PRO A 1 93 ? -16.858 -0.433 -5.510 1.00 95.19 93 PRO A N 1
ATOM 714 C CA . PRO A 1 93 ? -17.636 -1.477 -4.830 1.00 95.19 93 PRO A CA 1
ATOM 715 C C . PRO A 1 93 ? -17.227 -2.889 -5.253 1.00 95.19 93 PRO A C 1
ATOM 717 O O . PRO A 1 93 ? -17.269 -3.814 -4.445 1.00 95.19 93 PRO A O 1
ATOM 720 N N . PHE A 1 94 ? -16.731 -3.031 -6.485 1.00 92.81 94 PHE A N 1
ATOM 721 C CA . PHE A 1 94 ? -16.194 -4.284 -6.995 1.00 92.81 94 PHE A CA 1
ATOM 722 C C . PHE A 1 94 ? -15.036 -4.843 -6.155 1.00 92.81 94 PHE A C 1
ATOM 724 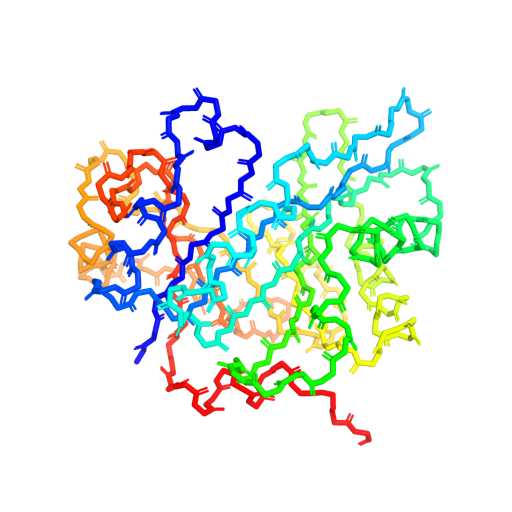O O . PHE A 1 94 ? -14.737 -6.013 -6.286 1.00 92.81 94 PHE A O 1
ATOM 731 N N . LEU A 1 95 ? -14.349 -4.061 -5.319 1.00 93.19 95 LEU A N 1
ATOM 732 C CA . LEU A 1 95 ? -13.321 -4.610 -4.427 1.00 93.19 95 LEU A CA 1
ATOM 733 C C . LEU A 1 95 ? -13.907 -5.435 -3.275 1.00 93.19 95 LEU A C 1
ATOM 735 O O . LEU A 1 95 ? -13.243 -6.338 -2.779 1.00 93.19 95 LEU A O 1
ATOM 739 N N . LEU A 1 96 ? -15.124 -5.101 -2.843 1.00 91.12 96 LEU A N 1
ATOM 740 C CA . LEU A 1 96 ? -15.816 -5.740 -1.717 1.00 91.12 96 LEU A CA 1
ATOM 741 C C . LEU A 1 96 ? -16.773 -6.840 -2.172 1.00 91.12 96 LEU A C 1
ATOM 743 O O . LEU A 1 96 ? -17.121 -7.741 -1.412 1.00 91.12 96 LEU A O 1
ATOM 747 N N . GLU A 1 97 ? -17.246 -6.744 -3.408 1.00 83.75 97 GLU A N 1
ATOM 748 C CA . GLU A 1 97 ? -17.858 -7.869 -4.099 1.00 83.75 97 GLU A CA 1
ATOM 749 C C . GLU A 1 97 ? -16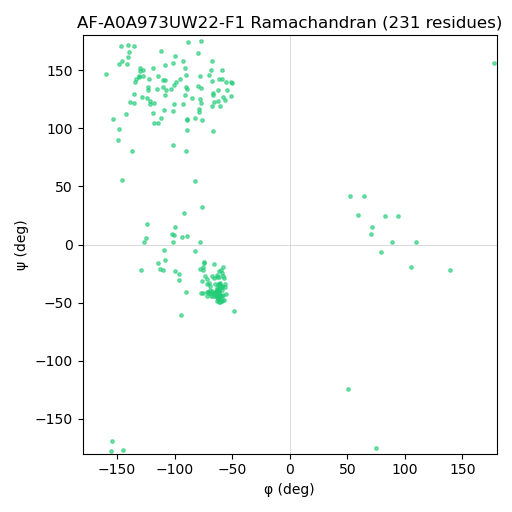.755 -8.897 -4.377 1.00 83.75 97 GLU A C 1
ATOM 751 O O . GLU A 1 97 ? -15.608 -8.508 -4.517 1.00 83.75 97 GLU A O 1
ATOM 756 N N . ALA A 1 98 ? -17.049 -10.198 -4.434 1.00 64.81 98 ALA A N 1
ATOM 757 C CA . ALA A 1 98 ? -16.068 -11.218 -4.819 1.00 64.81 98 ALA A CA 1
ATOM 758 C C . ALA A 1 98 ? -16.122 -11.420 -6.343 1.00 64.81 98 ALA A C 1
ATOM 760 O O . ALA A 1 98 ? -16.818 -12.332 -6.804 1.00 64.81 98 ALA A O 1
ATOM 761 N N . PRO A 1 99 ? -15.503 -10.568 -7.180 1.00 59.38 99 PRO A N 1
ATOM 762 C CA . PRO A 1 99 ? -15.867 -10.517 -8.578 1.00 59.38 99 PRO A CA 1
ATOM 763 C C . PRO A 1 99 ? -14.980 -11.490 -9.338 1.00 59.38 99 PRO A C 1
ATOM 765 O O . PRO A 1 99 ? -13.816 -11.727 -9.015 1.00 59.38 99 PRO A O 1
ATOM 768 N N . SER A 1 100 ? -15.508 -12.008 -10.436 1.00 49.50 100 SER A N 1
ATOM 769 C CA . SER A 1 100 ? -14.680 -12.664 -11.437 1.00 49.50 100 SER A CA 1
ATOM 770 C C . SER A 1 100 ? -13.660 -11.658 -11.998 1.00 49.50 100 SER A C 1
ATOM 772 O O . SER A 1 100 ? -14.068 -10.652 -12.585 1.00 49.50 100 SER A O 1
ATOM 774 N N . GLY A 1 101 ? -12.356 -11.916 -11.848 1.00 55.50 101 GLY A N 1
ATOM 775 C CA . GLY A 1 101 ? -11.318 -11.231 -12.637 1.00 55.50 101 GLY A CA 1
ATOM 776 C C . GLY A 1 101 ? -10.038 -10.812 -11.910 1.00 55.50 101 GLY A C 1
ATOM 777 O O . GLY A 1 101 ? -9.020 -10.677 -12.576 1.00 55.50 101 GLY A O 1
ATOM 778 N N . PHE A 1 102 ? -10.037 -10.662 -10.584 1.00 77.56 102 PHE A N 1
ATOM 779 C CA . PHE A 1 102 ? -8.806 -10.481 -9.800 1.00 77.56 102 PHE A CA 1
ATOM 780 C C . PHE A 1 102 ? -8.791 -11.464 -8.623 1.00 77.56 102 PHE A C 1
ATOM 782 O O . PHE A 1 102 ? -9.834 -11.909 -8.148 1.00 77.56 102 PHE A O 1
ATOM 789 N N . ARG A 1 103 ? -7.595 -11.892 -8.220 1.00 85.25 103 ARG A N 1
ATOM 790 C CA . ARG A 1 103 ? -7.347 -12.998 -7.286 1.00 85.25 103 ARG A CA 1
ATOM 791 C C . ARG A 1 103 ? -7.635 -12.6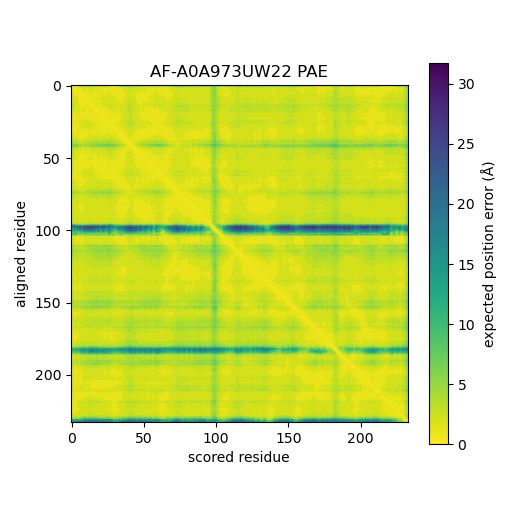56 -5.827 1.00 85.25 103 ARG A C 1
ATOM 793 O O . ARG A 1 103 ? -7.837 -13.577 -5.043 1.00 85.25 103 ARG A O 1
ATOM 800 N N . GLY A 1 104 ? -7.645 -11.380 -5.455 1.00 89.56 104 GLY A N 1
ATOM 801 C CA . GLY A 1 104 ? -8.060 -10.979 -4.115 1.00 89.56 104 GLY A CA 1
ATOM 802 C C . GLY A 1 104 ? -7.955 -9.485 -3.843 1.00 89.56 104 GLY A C 1
ATOM 803 O O . GLY A 1 104 ? -7.178 -8.774 -4.483 1.00 89.56 104 GLY A O 1
ATOM 804 N N . PHE A 1 105 ? -8.755 -9.048 -2.873 1.00 94.94 105 PHE A N 1
ATOM 805 C CA . PHE A 1 105 ? -8.717 -7.717 -2.279 1.00 94.94 105 PHE A CA 1
ATOM 806 C C . PHE A 1 105 ? -8.151 -7.790 -0.857 1.00 94.94 105 PHE A C 1
ATOM 808 O O . PHE A 1 105 ? -8.468 -8.727 -0.118 1.00 94.94 105 PHE A O 1
ATOM 815 N N . PHE A 1 106 ? -7.340 -6.800 -0.482 1.00 97.44 106 PHE A N 1
ATOM 816 C CA . PHE A 1 106 ? -6.800 -6.646 0.867 1.00 97.44 106 PHE A CA 1
ATOM 817 C C . PHE A 1 106 ? -6.748 -5.178 1.298 1.00 97.44 106 PHE A C 1
ATOM 819 O O . PHE A 1 106 ? -6.658 -4.263 0.475 1.00 97.44 106 PHE A O 1
ATOM 826 N N . TRP A 1 107 ? -6.767 -4.960 2.609 1.00 98.56 107 TRP A N 1
ATOM 827 C CA . TRP A 1 107 ? -6.533 -3.645 3.194 1.00 98.56 107 TRP A CA 1
ATOM 828 C C . TRP A 1 107 ? -5.050 -3.441 3.470 1.00 98.56 107 TRP A C 1
ATOM 830 O O . TRP A 1 107 ? -4.404 -4.319 4.035 1.00 98.56 107 TRP A O 1
ATOM 840 N N . GLN A 1 108 ? -4.526 -2.270 3.135 1.00 98.69 108 GLN A N 1
ATOM 841 C CA . GLN A 1 108 ? -3.251 -1.785 3.655 1.00 98.69 108 GLN A CA 1
ATOM 842 C C . GLN A 1 108 ? -3.562 -0.767 4.756 1.00 98.69 108 GLN A C 1
ATOM 844 O O . GLN A 1 108 ? -4.168 0.277 4.514 1.00 98.69 108 GLN A O 1
ATOM 849 N N . VAL A 1 109 ? -3.197 -1.085 5.992 1.00 98.69 109 VAL A N 1
ATOM 850 C CA . VAL A 1 109 ? -3.308 -0.144 7.109 1.00 98.69 109 VAL A CA 1
ATOM 851 C C . VAL A 1 109 ? -2.010 0.635 7.162 1.00 98.69 109 VAL A C 1
ATOM 853 O O . VAL A 1 109 ? -0.976 0.065 7.498 1.00 98.69 109 VAL A O 1
ATOM 856 N N . ASP A 1 110 ? -2.071 1.901 6.762 1.00 98.50 110 ASP A N 1
ATOM 857 C CA . ASP A 1 110 ? -0.908 2.770 6.636 1.00 98.50 110 ASP A CA 1
ATOM 858 C C . ASP A 1 110 ? -0.647 3.484 7.966 1.00 98.50 110 ASP A C 1
ATOM 860 O O . ASP A 1 110 ? -1.337 4.437 8.350 1.00 98.50 110 ASP A O 1
ATOM 864 N N . LEU A 1 111 ? 0.301 2.917 8.709 1.00 96.44 111 LEU A N 1
ATOM 865 C CA . LEU A 1 111 ? 0.668 3.301 10.055 1.00 96.44 111 LEU A CA 1
ATOM 866 C C . LEU A 1 111 ? 2.084 3.905 10.024 1.00 96.44 111 LEU A C 1
ATOM 868 O O . LEU A 1 111 ? 3.076 3.192 9.872 1.00 96.44 111 LEU A O 1
ATOM 872 N N . GLU A 1 112 ? 2.183 5.222 10.217 1.00 94.12 112 GLU A N 1
ATOM 873 C CA . GLU A 1 112 ? 3.453 5.956 10.219 1.00 94.12 112 GLU A CA 1
ATOM 874 C C . GLU A 1 112 ? 3.567 6.962 11.371 1.00 94.12 112 GLU A C 1
ATOM 876 O O . GLU A 1 112 ? 2.621 7.275 12.101 1.00 94.12 112 GLU A O 1
ATOM 881 N N . HIS A 1 113 ? 4.776 7.505 11.519 1.00 95.19 113 HIS A N 1
ATOM 882 C CA . HIS A 1 113 ? 5.080 8.606 12.422 1.00 95.19 113 HIS A CA 1
ATOM 883 C C . HIS A 1 113 ? 5.357 9.884 11.641 1.00 95.19 113 HIS A C 1
ATOM 885 O O . HIS A 1 113 ? 6.398 10.029 11.008 1.00 95.19 113 HIS A O 1
ATOM 891 N N . TRP A 1 114 ? 4.501 10.880 11.819 1.00 92.81 114 TRP A N 1
ATOM 892 C CA . TRP A 1 114 ? 4.719 12.241 11.335 1.00 92.81 114 TRP A CA 1
ATOM 893 C C . TRP A 1 114 ? 5.218 13.131 12.471 1.00 92.81 114 TRP A C 1
ATOM 895 O O . TRP A 1 114 ? 5.083 12.798 13.649 1.00 92.81 114 TRP A O 1
ATOM 905 N N . ASP A 1 115 ? 5.799 14.286 12.157 1.00 93.75 115 ASP A N 1
ATOM 906 C CA . ASP A 1 115 ? 6.272 15.229 13.187 1.00 93.75 115 ASP A CA 1
ATOM 907 C C . ASP A 1 115 ? 5.144 15.755 14.085 1.00 93.75 115 ASP A C 1
ATOM 909 O O . ASP A 1 115 ? 5.379 16.160 15.221 1.00 93.75 115 ASP A O 1
ATOM 913 N N . TYR A 1 116 ? 3.909 15.715 13.586 1.00 92.25 116 TYR A N 1
ATOM 914 C CA . TYR A 1 116 ? 2.708 16.202 14.262 1.00 92.25 116 TYR A CA 1
ATOM 915 C C . TYR A 1 116 ? 1.759 15.091 14.732 1.00 92.25 116 TYR A C 1
ATOM 917 O O . TYR A 1 116 ? 0.746 15.400 15.358 1.00 92.25 116 TYR A O 1
ATOM 925 N N . ASP A 1 117 ? 2.048 13.827 14.419 1.00 95.62 117 ASP A N 1
ATOM 926 C CA . ASP A 1 117 ? 1.236 12.679 14.827 1.00 95.62 117 ASP A CA 1
ATOM 927 C C . ASP A 1 117 ? 2.119 11.428 14.912 1.00 95.62 117 ASP A C 1
ATOM 929 O O . ASP A 1 117 ? 2.587 10.910 13.898 1.00 95.62 117 ASP A O 1
ATOM 933 N N . LYS A 1 118 ? 2.388 10.966 16.134 1.00 96.00 118 LYS A N 1
ATOM 934 C CA . LYS A 1 118 ? 3.127 9.727 16.399 1.00 96.00 118 LYS A CA 1
ATOM 935 C C . LYS A 1 118 ? 2.107 8.654 16.750 1.00 96.00 118 LYS A C 1
ATOM 937 O O . LYS A 1 118 ? 1.778 8.475 17.921 1.00 96.00 118 LYS A O 1
ATOM 942 N N . VAL A 1 119 ? 1.560 8.013 15.722 1.00 96.88 119 VAL A N 1
ATOM 943 C CA . VAL A 1 119 ? 0.439 7.086 15.878 1.00 96.88 119 VAL A CA 1
ATOM 944 C C . VAL A 1 119 ? 0.877 5.848 16.656 1.00 96.88 119 VAL A C 1
ATOM 946 O O . VAL A 1 119 ? 1.900 5.234 16.337 1.00 96.88 119 VAL A O 1
ATOM 949 N N . ASP A 1 120 ? 0.097 5.489 17.675 1.00 96.94 120 ASP A N 1
ATOM 950 C CA . ASP A 1 120 ? 0.330 4.297 18.488 1.00 96.94 120 ASP A CA 1
ATOM 951 C C . ASP A 1 120 ? 0.113 3.013 17.672 1.00 96.94 120 ASP A C 1
ATOM 953 O O . ASP A 1 120 ? -0.823 2.910 16.877 1.00 96.94 120 ASP A O 1
ATOM 957 N N . ALA A 1 121 ? 0.969 2.014 17.888 1.00 97.12 121 ALA A N 1
ATOM 958 C CA . ALA A 1 121 ? 0.921 0.760 17.144 1.00 97.12 121 ALA A CA 1
ATOM 959 C C . ALA A 1 121 ? -0.392 -0.014 17.340 1.00 97.12 121 ALA A C 1
ATOM 961 O O . ALA A 1 121 ? -0.879 -0.652 16.404 1.00 97.12 121 ALA A O 1
ATOM 962 N N . ALA A 1 122 ? -0.992 0.053 18.533 1.00 97.38 122 ALA A N 1
ATOM 963 C CA . ALA A 1 122 ? -2.266 -0.601 18.803 1.00 97.38 122 ALA A CA 1
ATOM 964 C C . ALA A 1 122 ? -3.408 0.019 17.991 1.00 97.38 122 ALA A C 1
ATOM 966 O O . ALA A 1 122 ? -4.338 -0.697 17.630 1.00 97.38 122 ALA A O 1
ATOM 967 N N . LEU A 1 123 ? -3.324 1.309 17.643 1.00 97.81 123 LEU A N 1
ATOM 968 C CA . LEU A 1 123 ? -4.343 1.983 16.838 1.00 97.81 123 LEU A CA 1
ATOM 969 C C . LEU A 1 123 ? -4.418 1.393 15.424 1.00 97.81 123 LEU A C 1
ATOM 971 O O . LEU A 1 123 ? -5.507 1.104 14.931 1.00 97.81 123 LEU A O 1
ATOM 975 N N . GLY A 1 124 ? -3.265 1.155 14.788 1.00 97.19 124 GLY A N 1
ATOM 976 C CA . GLY A 1 124 ? -3.219 0.487 13.485 1.00 97.19 124 GLY A CA 1
ATOM 977 C C . GLY A 1 124 ? -3.775 -0.934 13.557 1.00 97.19 124 GLY A C 1
ATOM 978 O O . GLY A 1 124 ? -4.584 -1.338 12.723 1.00 97.19 124 GLY A O 1
ATOM 979 N N . GLU A 1 125 ? -3.429 -1.668 14.609 1.00 97.62 125 GLU A N 1
ATOM 980 C CA . GLU A 1 125 ? -3.852 -3.059 14.746 1.00 97.62 125 GLU A CA 1
ATOM 981 C C . GLU A 1 125 ? -5.343 -3.210 15.073 1.00 97.62 125 GLU A C 1
ATOM 983 O O . GLU A 1 125 ? -6.011 -4.107 14.553 1.00 97.62 125 GLU A O 1
ATOM 988 N N . ASN A 1 126 ? -5.905 -2.282 15.844 1.00 98.19 126 ASN A N 1
ATOM 989 C CA . ASN A 1 126 ? -7.345 -2.175 16.068 1.00 98.19 126 ASN A CA 1
ATOM 990 C C . ASN A 1 126 ? -8.084 -1.729 14.798 1.00 98.19 126 ASN A C 1
ATOM 992 O O . ASN A 1 126 ? -9.147 -2.265 14.484 1.00 98.19 126 ASN A O 1
ATOM 996 N N . MET A 1 127 ? -7.522 -0.800 14.019 1.00 98.12 127 MET A N 1
ATOM 997 C CA . MET A 1 127 ? -8.094 -0.417 12.725 1.00 98.12 127 MET A CA 1
ATOM 998 C C . MET A 1 127 ? -8.127 -1.601 11.755 1.00 98.12 127 MET A C 1
ATOM 1000 O O . MET A 1 127 ? -9.126 -1.807 11.065 1.00 98.12 127 MET A O 1
ATOM 1004 N N . ALA A 1 128 ? -7.083 -2.429 11.754 1.00 98.25 128 ALA A N 1
ATOM 1005 C CA . ALA A 1 128 ? -7.039 -3.663 10.985 1.00 98.25 128 ALA A CA 1
ATOM 1006 C C . ALA A 1 128 ? -8.143 -4.654 11.410 1.00 98.25 128 ALA A C 1
ATOM 1008 O O . ALA A 1 128 ? -8.817 -5.216 10.545 1.00 98.25 128 ALA A O 1
ATOM 1009 N N . VAL A 1 129 ? -8.387 -4.819 12.720 1.00 98.00 129 VAL A N 1
ATOM 1010 C CA . VAL A 1 129 ? -9.515 -5.622 13.247 1.00 98.00 129 VAL A CA 1
ATOM 1011 C C . VAL A 1 129 ? -10.849 -5.103 12.716 1.00 98.00 129 VAL A C 1
ATOM 1013 O O . VAL A 1 129 ? -11.671 -5.890 12.247 1.00 98.00 129 VAL A O 1
ATOM 1016 N N . GLU A 1 130 ? -11.079 -3.793 12.766 1.00 98.50 130 GLU A N 1
ATOM 1017 C CA . GLU A 1 130 ? -12.348 -3.207 12.328 1.00 98.50 130 GLU A CA 1
ATOM 1018 C C . GLU A 1 130 ? -12.567 -3.341 10.816 1.00 98.50 130 GLU A C 1
ATOM 1020 O O . GLU A 1 130 ? -13.673 -3.676 10.386 1.00 98.50 130 GLU A O 1
ATOM 1025 N N . LEU A 1 131 ? -11.527 -3.155 10.000 1.00 98.25 131 LEU A N 1
ATOM 1026 C CA . LEU A 1 131 ? -11.601 -3.364 8.550 1.00 98.25 131 LEU A CA 1
ATOM 1027 C C . LEU A 1 131 ? -11.925 -4.823 8.204 1.00 98.25 131 LEU A C 1
ATOM 1029 O O . LEU A 1 131 ? -12.840 -5.081 7.415 1.00 98.25 131 LEU A O 1
ATOM 1033 N N . GLU A 1 132 ? -11.233 -5.776 8.831 1.00 97.19 132 GLU A N 1
ATOM 1034 C CA . GLU A 1 132 ? -11.487 -7.211 8.658 1.00 97.19 132 GLU A CA 1
ATOM 1035 C C . GLU A 1 132 ? -12.911 -7.577 9.093 1.00 97.19 132 GLU A C 1
ATOM 1037 O O . GLU A 1 132 ? -13.629 -8.252 8.355 1.00 97.19 132 GLU A O 1
ATOM 1042 N N . ARG A 1 133 ? -13.371 -7.068 10.241 1.00 97.00 133 ARG A N 1
ATOM 1043 C CA . ARG A 1 133 ? -14.728 -7.299 10.760 1.00 97.00 133 ARG A CA 1
ATOM 1044 C C . ARG A 1 133 ? -15.813 -6.745 9.835 1.00 97.00 133 ARG A C 1
ATOM 1046 O O . ARG A 1 133 ? -16.863 -7.365 9.681 1.00 97.00 133 ARG A O 1
ATOM 1053 N N . LEU A 1 134 ? -15.597 -5.567 9.250 1.00 96.75 134 LEU A N 1
ATOM 1054 C CA . LEU A 1 134 ? -16.582 -4.890 8.400 1.00 96.75 134 LEU A CA 1
ATOM 1055 C C . LEU A 1 134 ? -16.670 -5.459 6.983 1.00 96.75 134 LEU A C 1
ATOM 1057 O O . LEU A 1 134 ? -17.672 -5.214 6.304 1.00 96.75 134 LEU A O 1
ATOM 1061 N N . THR A 1 135 ? -15.627 -6.149 6.519 1.00 95.06 135 THR A N 1
ATOM 1062 C CA . THR A 1 135 ? -15.492 -6.505 5.100 1.00 95.06 135 THR A CA 1
ATOM 1063 C C . THR A 1 135 ? -15.211 -7.978 4.840 1.00 95.06 135 THR A C 1
ATOM 1065 O O . THR A 1 135 ? -15.504 -8.447 3.749 1.00 95.06 135 THR A O 1
ATOM 1068 N N . GLY A 1 136 ? -14.677 -8.723 5.809 1.00 93.62 136 GLY A N 1
ATOM 1069 C CA . GLY A 1 136 ? -14.215 -10.093 5.587 1.00 93.62 136 GLY A CA 1
ATOM 1070 C C . GLY A 1 136 ? -12.932 -10.185 4.750 1.00 93.62 136 GLY A C 1
ATOM 1071 O O . GLY A 1 136 ? -12.593 -11.270 4.285 1.00 93.62 136 GLY A O 1
ATOM 1072 N N . HIS A 1 137 ? -12.207 -9.077 4.564 1.00 94.00 137 HIS A N 1
ATOM 1073 C CA . HIS A 1 137 ? -10.939 -9.036 3.834 1.00 94.00 137 HIS A CA 1
ATOM 1074 C C . HIS A 1 137 ? -9.771 -8.777 4.778 1.00 94.00 137 HIS A C 1
ATOM 1076 O O . HIS A 1 137 ? -9.860 -7.898 5.636 1.00 94.00 137 HIS A O 1
ATOM 1082 N N . ARG A 1 138 ? -8.674 -9.526 4.603 1.00 96.44 138 ARG A N 1
ATOM 1083 C CA . ARG A 1 138 ? -7.472 -9.421 5.441 1.00 96.44 138 ARG A CA 1
ATOM 1084 C C . ARG A 1 138 ? -6.858 -8.027 5.345 1.00 96.44 138 ARG A C 1
ATOM 1086 O O . ARG A 1 138 ? -6.790 -7.439 4.262 1.00 96.44 138 ARG A O 1
ATOM 1093 N N . ALA A 1 139 ? -6.349 -7.548 6.473 1.00 97.88 139 ALA A N 1
ATOM 1094 C CA . ALA A 1 139 ? -5.506 -6.369 6.531 1.00 97.88 139 ALA A CA 1
ATOM 1095 C C . ALA A 1 139 ? -4.018 -6.750 6.603 1.00 97.88 139 ALA A C 1
ATOM 1097 O O . ALA A 1 139 ? -3.618 -7.680 7.308 1.00 97.88 139 ALA A O 1
ATOM 1098 N N . VAL A 1 140 ? -3.202 -5.998 5.873 1.00 98.50 140 VAL A N 1
ATOM 1099 C CA . VAL A 1 140 ? -1.741 -5.980 5.932 1.00 98.50 140 VAL A CA 1
ATOM 1100 C C . VAL A 1 140 ? -1.342 -4.669 6.594 1.00 98.50 140 VAL A C 1
ATOM 1102 O O . VAL A 1 140 ? -1.803 -3.602 6.188 1.00 98.50 140 VAL A O 1
ATOM 1105 N N . LEU A 1 141 ? -0.502 -4.743 7.621 1.00 98.44 141 LEU A N 1
ATOM 1106 C CA . LEU A 1 141 ? -0.064 -3.566 8.358 1.00 98.44 141 LEU A CA 1
ATOM 1107 C C . LEU A 1 141 ? 1.198 -3.003 7.700 1.00 98.44 141 LEU A C 1
ATOM 1109 O O . LEU A 1 141 ? 2.266 -3.608 7.813 1.00 98.44 141 LEU A O 1
ATOM 1113 N N . TYR A 1 142 ? 1.076 -1.862 7.021 1.00 98.62 142 TYR A N 1
ATOM 1114 C CA . TYR A 1 142 ? 2.237 -1.063 6.648 1.00 98.62 142 TYR A CA 1
ATOM 1115 C C . TYR A 1 142 ? 2.714 -0.325 7.893 1.00 98.62 142 TYR A C 1
ATOM 1117 O O . TYR A 1 142 ? 2.031 0.562 8.389 1.00 98.62 142 TYR A O 1
ATOM 1125 N N . ALA A 1 143 ? 3.842 -0.766 8.443 1.00 97.62 143 ALA A N 1
ATOM 1126 C CA . ALA A 1 143 ? 4.389 -0.259 9.692 1.00 97.62 143 ALA A CA 1
ATOM 1127 C C . ALA A 1 143 ? 5.913 -0.342 9.644 1.00 97.62 143 ALA A C 1
ATOM 1129 O O . ALA A 1 143 ? 6.492 -1.415 9.857 1.00 97.62 143 ALA A O 1
ATOM 1130 N N . PRO A 1 144 ? 6.592 0.771 9.349 1.00 96.31 144 PRO A N 1
ATOM 1131 C CA . PRO A 1 144 ? 8.004 0.709 9.065 1.00 96.31 144 PRO A CA 1
ATOM 1132 C C . PRO A 1 144 ? 8.845 0.585 10.339 1.00 96.31 144 PRO A C 1
ATOM 1134 O O . PRO A 1 144 ? 8.553 1.182 11.382 1.00 96.31 144 PRO A O 1
ATOM 1137 N N . ARG A 1 145 ? 9.950 -0.166 10.255 1.00 95.81 145 ARG A N 1
ATOM 1138 C CA . ARG A 1 145 ? 10.852 -0.421 11.391 1.00 95.81 145 ARG A CA 1
ATOM 1139 C C . ARG A 1 145 ? 11.379 0.863 12.024 1.00 95.81 145 ARG A C 1
ATOM 1141 O O . ARG A 1 145 ? 11.538 0.906 13.239 1.00 95.81 145 ARG A O 1
ATOM 1148 N N . TRP A 1 146 ? 11.656 1.895 11.228 1.00 94.69 146 TRP A N 1
ATOM 1149 C CA . TRP A 1 146 ? 12.168 3.166 11.747 1.00 94.69 146 TRP A CA 1
ATOM 1150 C C . TRP A 1 146 ? 11.173 3.868 12.685 1.00 94.69 146 TRP A C 1
ATOM 1152 O O . TRP A 1 146 ? 11.607 4.608 13.563 1.00 94.69 146 TRP A O 1
ATOM 1162 N N . ALA A 1 147 ? 9.869 3.617 12.529 1.00 96.12 147 ALA A N 1
ATOM 1163 C CA . ALA A 1 147 ? 8.824 4.184 13.378 1.00 96.12 147 ALA A CA 1
ATOM 1164 C C . ALA A 1 147 ? 8.513 3.286 14.585 1.00 96.12 147 ALA A C 1
ATOM 1166 O O . ALA A 1 147 ? 8.339 3.779 15.699 1.00 96.12 147 ALA A O 1
ATOM 1167 N N . TYR A 1 148 ? 8.469 1.964 14.383 1.00 97.19 148 TYR A N 1
ATOM 1168 C CA . TYR A 1 148 ? 7.903 1.044 15.378 1.00 97.19 148 TYR A CA 1
ATOM 1169 C C . TYR A 1 148 ? 8.894 0.071 16.020 1.00 97.19 148 TYR A C 1
ATOM 1171 O O . TYR A 1 148 ? 8.579 -0.505 17.063 1.00 97.19 148 TYR A O 1
ATOM 1179 N N . GLY A 1 149 ? 10.088 -0.116 15.450 1.00 95.50 149 GLY A N 1
ATOM 1180 C CA . GLY A 1 149 ? 11.068 -1.084 15.945 1.00 95.50 149 GLY A CA 1
ATOM 1181 C C . GLY A 1 149 ? 10.444 -2.467 16.152 1.00 95.50 149 GLY A C 1
ATOM 1182 O O . GLY A 1 149 ? 9.839 -3.015 15.237 1.00 95.50 149 GLY A O 1
ATOM 1183 N N . ASP A 1 150 ? 10.55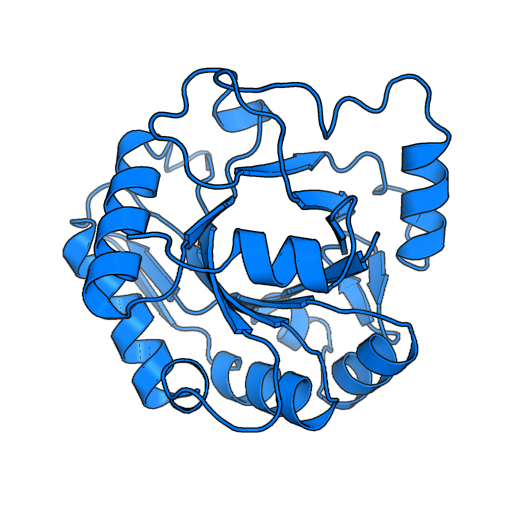9 -2.999 17.371 1.00 96.44 150 ASP A N 1
ATOM 1184 C CA . ASP A 1 150 ? 9.947 -4.271 17.783 1.00 96.44 150 ASP A CA 1
ATOM 1185 C C . ASP A 1 150 ? 8.635 -4.105 18.578 1.00 96.44 150 ASP A C 1
ATOM 1187 O O . ASP A 1 150 ? 8.144 -5.067 19.170 1.00 96.44 150 ASP A O 1
ATOM 1191 N N . GLY A 1 151 ? 8.017 -2.921 18.557 1.00 95.56 151 GLY A N 1
ATOM 1192 C CA . GLY A 1 151 ? 6.833 -2.576 19.354 1.00 95.56 151 GLY A CA 1
ATOM 1193 C C . GLY A 1 151 ? 5.459 -2.869 18.733 1.00 95.56 151 GLY A C 1
ATOM 1194 O O . GLY A 1 151 ? 4.457 -2.445 19.304 1.00 95.56 151 GLY A O 1
ATOM 1195 N N . LEU A 1 152 ? 5.368 -3.547 17.585 1.00 96.88 152 LEU A N 1
ATOM 1196 C CA . LEU A 1 152 ? 4.087 -3.843 16.934 1.00 96.88 152 LEU A CA 1
ATOM 1197 C C . LEU A 1 152 ? 3.341 -5.011 17.604 1.00 96.88 152 LEU A C 1
ATOM 1199 O O . LEU A 1 152 ? 3.885 -6.121 17.668 1.00 96.88 152 LEU A O 1
ATOM 1203 N N . PRO A 1 153 ? 2.078 -4.822 18.027 1.00 96.25 153 PRO A N 1
ATOM 1204 C CA . PRO A 1 153 ? 1.240 -5.910 18.516 1.00 96.25 153 PRO A CA 1
ATOM 1205 C C . PRO A 1 153 ? 0.689 -6.770 17.362 1.00 96.25 153 PRO A C 1
ATOM 1207 O O . PRO A 1 153 ? 0.875 -6.466 16.180 1.00 96.25 153 PRO A O 1
ATOM 1210 N N . GLY A 1 154 ? -0.012 -7.848 17.721 1.00 93.75 154 GLY A N 1
ATOM 1211 C CA . GLY A 1 154 ? -0.759 -8.686 16.779 1.00 93.75 154 GLY A CA 1
ATOM 1212 C C . GLY A 1 154 ? 0.102 -9.614 15.918 1.00 93.75 154 GLY A C 1
ATOM 1213 O O . GLY A 1 154 ? 1.313 -9.734 16.102 1.00 93.75 154 GLY A O 1
ATOM 1214 N N . ASP A 1 155 ? -0.554 -10.303 14.984 1.00 94.38 155 ASP A N 1
ATOM 1215 C CA . ASP A 1 155 ? 0.048 -11.320 14.113 1.00 94.38 155 ASP A CA 1
ATOM 1216 C C . ASP A 1 155 ? -0.156 -11.050 12.613 1.00 94.38 155 ASP A C 1
ATOM 1218 O O . ASP A 1 155 ? 0.230 -11.868 11.771 1.00 94.38 155 ASP A O 1
ATOM 1222 N N . ARG A 1 156 ? -0.744 -9.900 12.255 1.00 96.19 156 ARG A N 1
ATOM 1223 C CA . ARG A 1 156 ? -1.019 -9.559 10.858 1.00 96.19 156 ARG A CA 1
ATOM 1224 C C . ARG A 1 156 ? 0.252 -9.521 10.012 1.00 96.19 156 ARG A C 1
ATOM 1226 O O . ARG A 1 156 ? 1.331 -9.221 10.539 1.00 96.19 156 ARG A O 1
ATOM 1233 N N . PRO A 1 157 ? 0.144 -9.826 8.703 1.00 97.56 157 PRO A N 1
ATOM 1234 C CA . PRO A 1 157 ? 1.253 -9.653 7.780 1.00 97.56 157 PRO A CA 1
ATOM 1235 C C . PRO A 1 157 ? 1.776 -8.219 7.844 1.00 97.56 157 PRO A C 1
ATOM 1237 O O . PRO A 1 157 ? 0.993 -7.270 7.800 1.00 97.56 157 PRO A O 1
ATOM 1240 N N . LEU A 1 158 ? 3.096 -8.084 7.943 1.00 98.25 158 LEU A N 1
ATOM 1241 C CA . LEU A 1 158 ? 3.758 -6.788 7.988 1.00 98.25 158 LEU A CA 1
ATOM 1242 C C . LEU A 1 158 ? 4.231 -6.374 6.596 1.00 98.25 158 LEU A C 1
ATOM 1244 O O . LEU A 1 158 ? 4.739 -7.194 5.825 1.00 98.25 158 LEU A O 1
ATOM 1248 N N . TRP A 1 159 ? 4.110 -5.087 6.318 1.00 98.62 159 TRP A N 1
ATOM 1249 C CA . TRP A 1 159 ? 4.693 -4.400 5.181 1.00 98.62 159 TRP A CA 1
ATOM 1250 C C . TRP A 1 159 ? 5.642 -3.333 5.732 1.00 98.62 159 TRP A C 1
ATOM 1252 O O . TRP A 1 159 ? 5.227 -2.415 6.432 1.00 98.62 159 TRP A O 1
ATOM 1262 N N . ASN A 1 160 ? 6.940 -3.504 5.494 1.00 98.19 160 ASN A N 1
ATOM 1263 C CA . ASN A 1 160 ? 7.979 -2.597 5.986 1.00 98.19 160 ASN A CA 1
ATOM 1264 C C . ASN A 1 160 ? 8.447 -1.658 4.861 1.00 98.19 160 ASN A C 1
ATOM 1266 O O . ASN A 1 160 ? 8.365 -2.026 3.690 1.00 98.19 160 ASN A O 1
ATOM 1270 N N . SER A 1 161 ? 8.992 -0.492 5.212 1.00 97.06 161 SER A N 1
ATOM 1271 C CA . SER A 1 161 ? 9.685 0.396 4.271 1.00 97.06 161 SER A CA 1
ATOM 1272 C C . SER A 1 161 ? 11.194 0.379 4.512 1.00 97.06 161 SER A C 1
ATOM 1274 O O . SER A 1 161 ? 11.646 0.559 5.648 1.00 97.06 161 SER A O 1
ATOM 1276 N N . ASP A 1 162 ? 11.971 0.245 3.445 1.00 94.88 162 ASP A N 1
ATOM 1277 C CA . ASP A 1 162 ? 13.428 0.373 3.442 1.00 94.88 162 ASP A CA 1
ATOM 1278 C C . ASP A 1 162 ? 13.899 0.911 2.087 1.00 94.88 162 ASP A C 1
ATOM 1280 O O . ASP A 1 162 ? 14.185 0.160 1.156 1.00 94.88 162 ASP A O 1
ATOM 1284 N N . TYR A 1 163 ? 13.978 2.234 1.973 1.00 95.25 163 TYR A N 1
ATOM 1285 C CA . TYR A 1 163 ? 14.187 2.944 0.708 1.00 95.25 163 TYR A CA 1
ATOM 1286 C C . TYR A 1 163 ? 15.623 2.905 0.165 1.00 95.25 163 TYR A C 1
ATOM 1288 O O . TYR A 1 163 ? 16.074 3.847 -0.482 1.00 95.25 163 TYR A O 1
ATOM 1296 N N . ARG A 1 164 ? 16.373 1.828 0.405 1.00 93.50 164 ARG A N 1
ATOM 1297 C CA . ARG A 1 164 ? 17.727 1.652 -0.153 1.00 93.50 164 ARG A CA 1
ATOM 1298 C C . ARG A 1 164 ? 17.745 1.519 -1.674 1.00 93.50 164 ARG A C 1
ATOM 1300 O O . ARG A 1 164 ? 18.804 1.674 -2.272 1.00 93.50 164 ARG A O 1
ATOM 1307 N N . GLY A 1 165 ? 16.604 1.225 -2.296 1.00 94.25 165 GLY A N 1
ATOM 1308 C CA . GLY A 1 165 ? 16.449 1.279 -3.748 1.00 94.25 165 GLY A CA 1
ATOM 1309 C C . GLY A 1 165 ? 16.341 2.706 -4.287 1.00 94.25 165 GLY A C 1
ATOM 1310 O O . GLY A 1 165 ? 16.589 2.907 -5.477 1.00 94.25 165 GLY A O 1
ATOM 1311 N N . SER A 1 166 ? 16.009 3.682 -3.434 1.00 96.25 166 SER A N 1
ATOM 1312 C CA . SER A 1 166 ? 15.882 5.094 -3.804 1.00 96.25 166 SER A CA 1
ATOM 1313 C C . SER A 1 166 ? 17.228 5.822 -3.891 1.00 96.25 166 SER A C 1
ATOM 1315 O O . SER A 1 166 ? 18.248 5.372 -3.371 1.00 96.25 166 SER A O 1
ATOM 1317 N N . GLY A 1 167 ? 17.222 6.996 -4.524 1.00 96.56 167 GLY A N 1
ATOM 1318 C CA . GLY A 1 167 ? 18.368 7.899 -4.695 1.00 96.56 167 GLY A CA 1
ATOM 1319 C C . GLY A 1 167 ? 18.954 7.881 -6.108 1.00 96.56 167 GLY A C 1
ATOM 1320 O O . GLY A 1 167 ? 19.605 8.838 -6.523 1.00 96.56 167 GLY A O 1
ATOM 1321 N N . GLU A 1 168 ? 18.667 6.830 -6.871 1.00 95.81 168 GLU A N 1
ATOM 1322 C CA . GLU A 1 168 ? 19.058 6.673 -8.270 1.00 95.81 168 GLU A CA 1
ATOM 1323 C C . GLU A 1 168 ? 17.869 6.104 -9.071 1.00 95.81 168 GLU A C 1
ATOM 1325 O O . GLU A 1 168 ? 17.831 4.888 -9.327 1.00 95.81 168 GLU A O 1
ATOM 1330 N N . PRO A 1 169 ? 16.901 6.965 -9.454 1.00 97.19 169 PRO A N 1
ATOM 1331 C CA . PRO A 1 169 ? 15.665 6.556 -10.116 1.00 97.19 169 PRO A CA 1
ATOM 1332 C C . PRO A 1 169 ? 15.914 5.649 -11.322 1.00 97.19 169 PRO A C 1
ATOM 1334 O O . PRO A 1 169 ? 16.691 5.986 -12.219 1.00 97.19 169 PRO A O 1
ATOM 1337 N N . ALA A 1 170 ? 15.241 4.503 -11.359 1.00 98.31 170 ALA A N 1
ATOM 1338 C CA . ALA A 1 170 ? 15.270 3.574 -12.485 1.00 98.31 170 ALA A CA 1
ATOM 1339 C C . ALA A 1 170 ? 13.996 2.723 -12.509 1.00 98.31 170 ALA A C 1
ATOM 1341 O O . ALA A 1 170 ? 13.117 2.883 -11.666 1.00 98.31 170 ALA A O 1
ATOM 1342 N N . ASP A 1 171 ? 13.922 1.795 -13.462 1.00 98.19 171 ASP A N 1
ATOM 1343 C CA . ASP A 1 171 ? 12.923 0.728 -13.441 1.00 98.19 171 ASP A CA 1
ATOM 1344 C C . ASP A 1 171 ? 12.915 -0.001 -12.084 1.00 98.19 171 ASP A C 1
ATOM 1346 O O . ASP A 1 171 ? 13.972 -0.276 -11.499 1.00 98.19 171 ASP A O 1
ATOM 1350 N N . PHE A 1 172 ? 11.718 -0.328 -11.595 1.00 98.50 172 PHE A N 1
ATOM 1351 C CA . PHE A 1 172 ? 11.531 -0.940 -10.281 1.00 98.50 172 PHE A CA 1
ATOM 1352 C C . PHE A 1 172 ? 12.319 -2.246 -10.103 1.00 98.50 172 PHE A C 1
ATOM 1354 O O . PHE A 1 172 ? 12.818 -2.498 -9.003 1.00 98.50 172 PHE A O 1
ATOM 1361 N N . ARG A 1 173 ? 12.496 -3.069 -11.147 1.00 98.19 173 ARG A N 1
ATOM 1362 C CA . ARG A 1 173 ? 13.290 -4.309 -11.056 1.00 98.19 173 ARG A CA 1
ATOM 1363 C C . ARG A 1 173 ? 14.771 -3.997 -10.938 1.00 98.19 173 ARG A C 1
ATOM 1365 O O . ARG A 1 173 ? 15.444 -4.592 -10.107 1.00 98.19 173 ARG A O 1
ATOM 1372 N N . ALA A 1 174 ? 15.263 -3.019 -11.694 1.00 97.88 174 ALA A N 1
ATOM 1373 C CA . ALA A 1 174 ? 16.657 -2.586 -11.608 1.00 97.88 174 ALA A CA 1
ATOM 1374 C C . ALA A 1 174 ? 16.994 -1.967 -10.237 1.00 97.88 174 ALA A C 1
ATOM 1376 O O . ALA A 1 174 ? 18.112 -2.108 -9.738 1.00 97.88 174 ALA A O 1
ATOM 1377 N N . GLN A 1 175 ? 16.044 -1.275 -9.602 1.00 97.94 175 GLN A N 1
ATOM 1378 C CA . GLN A 1 175 ? 16.196 -0.838 -8.210 1.00 97.94 175 GLN A CA 1
ATOM 1379 C C . GLN A 1 175 ? 16.181 -2.014 -7.235 1.00 97.94 175 GLN A C 1
ATOM 1381 O O . GLN A 1 175 ? 17.022 -2.061 -6.339 1.00 97.94 175 GLN A O 1
ATOM 1386 N N . TRP A 1 176 ? 15.297 -2.995 -7.433 1.00 97.25 176 TRP A N 1
ATOM 1387 C CA . TRP A 1 176 ? 15.294 -4.200 -6.607 1.00 97.25 176 TRP A CA 1
ATOM 1388 C C . TRP A 1 176 ? 16.595 -4.995 -6.724 1.00 97.25 176 TRP A C 1
ATOM 1390 O O . TRP A 1 176 ? 17.131 -5.406 -5.703 1.00 97.25 176 TRP A O 1
ATOM 1400 N N . ASP A 1 177 ? 17.145 -5.171 -7.924 1.00 96.25 177 ASP A N 1
ATOM 1401 C CA . ASP A 1 177 ? 18.401 -5.902 -8.124 1.00 96.25 177 ASP A CA 1
ATOM 1402 C C . ASP A 1 177 ? 19.557 -5.261 -7.339 1.00 96.25 177 ASP A C 1
ATOM 1404 O O . ASP A 1 177 ? 20.379 -5.969 -6.756 1.00 96.25 177 ASP A O 1
ATOM 1408 N N . ARG A 1 178 ? 19.583 -3.924 -7.241 1.00 94.56 178 ARG A N 1
ATOM 1409 C CA . ARG A 1 178 ? 20.542 -3.189 -6.399 1.00 94.56 178 ARG A CA 1
ATOM 1410 C C . ARG A 1 178 ? 20.321 -3.451 -4.911 1.00 94.56 178 ARG A C 1
ATOM 1412 O O . ARG A 1 178 ? 21.285 -3.716 -4.197 1.00 94.56 178 ARG A O 1
ATOM 1419 N N . VAL A 1 179 ? 19.069 -3.433 -4.455 1.00 94.50 179 VAL A N 1
ATOM 1420 C CA . VAL A 1 179 ? 18.710 -3.759 -3.063 1.00 94.50 179 VAL A CA 1
ATOM 1421 C C . VAL A 1 179 ? 19.071 -5.209 -2.726 1.00 94.50 179 VAL A C 1
ATOM 1423 O O . VAL A 1 179 ? 19.651 -5.472 -1.678 1.00 94.50 179 VAL A O 1
ATOM 1426 N N . ALA A 1 180 ? 18.773 -6.152 -3.618 1.00 92.81 180 ALA A N 1
ATOM 1427 C CA . ALA A 1 180 ? 19.019 -7.578 -3.433 1.00 92.81 180 ALA A CA 1
ATOM 1428 C C . ALA A 1 180 ? 20.512 -7.938 -3.467 1.00 92.81 180 ALA A C 1
ATOM 1430 O O . ALA A 1 180 ? 20.932 -8.848 -2.757 1.00 92.81 180 ALA A O 1
ATOM 1431 N N . ALA A 1 181 ? 21.313 -7.228 -4.266 1.00 90.00 181 ALA A N 1
ATOM 1432 C CA . ALA A 1 181 ? 22.765 -7.393 -4.304 1.00 90.00 181 ALA A CA 1
ATOM 1433 C C . ALA A 1 181 ? 23.474 -6.781 -3.083 1.00 90.00 181 ALA A C 1
ATOM 1435 O O . ALA A 1 181 ? 24.645 -7.074 -2.842 1.00 90.00 181 ALA A O 1
ATOM 1436 N N . HIS A 1 182 ? 22.792 -5.926 -2.318 1.00 84.00 182 HIS A N 1
ATOM 1437 C CA . HIS A 1 182 ? 23.376 -5.270 -1.161 1.00 84.00 182 HIS A CA 1
ATOM 1438 C C . HIS A 1 182 ? 23.409 -6.222 0.045 1.00 84.00 182 HIS A C 1
ATOM 1440 O O . HIS A 1 182 ? 22.372 -6.596 0.587 1.00 84.00 182 HIS A O 1
ATOM 1446 N N . GLU A 1 183 ? 24.607 -6.565 0.528 1.00 70.75 183 GLU A N 1
ATOM 1447 C CA . GLU A 1 183 ? 24.800 -7.509 1.647 1.00 70.75 183 GLU A CA 1
ATOM 1448 C C . GLU A 1 183 ? 24.095 -7.076 2.945 1.00 70.75 183 GLU A C 1
ATOM 1450 O O . GLU A 1 183 ? 23.708 -7.910 3.756 1.00 70.75 183 GLU A O 1
ATOM 1455 N N . ALA A 1 184 ? 23.892 -5.768 3.131 1.00 74.25 184 ALA A N 1
ATOM 1456 C CA . ALA A 1 184 ? 23.163 -5.196 4.266 1.00 74.25 184 ALA A CA 1
ATOM 1457 C C . ALA A 1 184 ? 21.653 -4.993 4.018 1.00 74.25 184 ALA A C 1
ATOM 1459 O O . ALA A 1 184 ? 21.068 -4.075 4.595 1.00 74.25 184 ALA A O 1
ATOM 1460 N N . ASN A 1 185 ? 21.015 -5.770 3.137 1.00 78.88 185 ASN A N 1
ATOM 1461 C CA . ASN A 1 185 ? 19.561 -5.716 2.981 1.00 78.88 185 ASN A CA 1
ATOM 1462 C C . ASN A 1 185 ? 18.865 -6.239 4.248 1.00 78.88 185 ASN A C 1
ATOM 1464 O O . ASN A 1 185 ? 18.687 -7.440 4.427 1.00 78.88 185 ASN A O 1
ATOM 1468 N N . THR A 1 186 ? 18.455 -5.309 5.108 1.00 86.19 186 THR A N 1
ATOM 1469 C CA . THR A 1 186 ? 17.743 -5.579 6.368 1.00 86.19 186 THR A CA 1
ATOM 1470 C C . THR A 1 186 ? 16.235 -5.348 6.253 1.00 86.19 186 THR A C 1
ATOM 1472 O O . THR A 1 186 ? 15.532 -5.341 7.265 1.00 86.19 186 THR A O 1
ATOM 1475 N N . GLY A 1 187 ? 15.709 -5.103 5.046 1.00 91.38 187 GLY A N 1
ATOM 1476 C CA . GLY A 1 187 ? 14.301 -4.751 4.844 1.00 91.38 187 GLY A CA 1
ATOM 1477 C C . GLY A 1 187 ? 13.334 -5.847 5.306 1.00 91.38 187 GLY A C 1
ATOM 1478 O O . GLY A 1 187 ? 12.231 -5.549 5.767 1.00 91.38 187 GLY A O 1
ATOM 1479 N N . PHE A 1 188 ? 13.790 -7.102 5.261 1.00 95.94 188 PHE A N 1
ATOM 1480 C CA . PHE A 1 188 ? 13.076 -8.291 5.730 1.00 95.94 188 PHE A CA 1
ATOM 1481 C C . PHE A 1 188 ? 13.559 -8.817 7.091 1.00 95.94 188 PHE A C 1
ATOM 1483 O O . PHE A 1 188 ? 13.136 -9.898 7.503 1.00 95.94 188 PHE A O 1
ATOM 1490 N N . ASP A 1 189 ? 14.417 -8.090 7.812 1.00 95.56 189 ASP A N 1
ATOM 1491 C CA . ASP 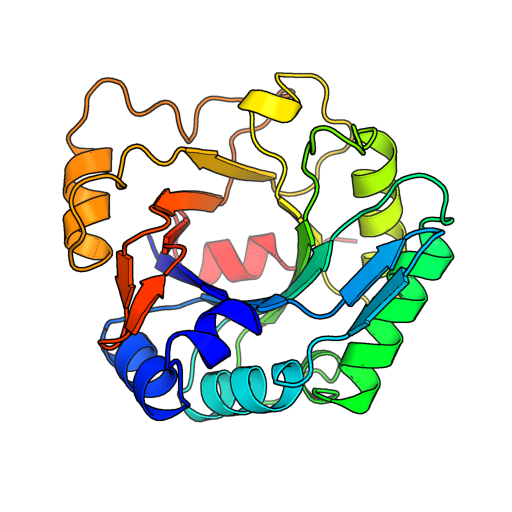A 1 189 ? 14.830 -8.524 9.148 1.00 95.56 189 ASP A CA 1
ATOM 1492 C C . ASP A 1 189 ? 13.602 -8.663 10.063 1.00 95.56 189 ASP A C 1
ATOM 1494 O O . ASP A 1 189 ? 12.691 -7.828 9.983 1.00 95.56 189 ASP A O 1
ATOM 1498 N N . PRO A 1 190 ? 13.559 -9.667 10.962 1.00 96.00 190 PRO A N 1
ATOM 1499 C CA . PRO A 1 190 ? 12.429 -9.859 11.863 1.00 96.00 190 PRO A CA 1
ATOM 1500 C C . PRO A 1 190 ? 12.164 -8.631 12.738 1.00 96.00 190 PRO A C 1
ATOM 1502 O O . PRO A 1 190 ? 13.076 -8.151 13.413 1.00 96.00 190 PRO A O 1
ATOM 1505 N N . MET A 1 191 ? 10.930 -8.127 12.745 1.00 95.56 191 MET A N 1
ATOM 1506 C CA . MET A 1 191 ? 10.458 -7.083 13.657 1.00 95.56 191 MET A CA 1
ATOM 1507 C C . MET A 1 191 ? 9.240 -7.571 14.437 1.00 95.56 191 MET A C 1
ATOM 1509 O O . MET A 1 191 ? 8.349 -8.217 13.880 1.00 95.56 191 MET A O 1
ATOM 1513 N N . SER A 1 192 ? 9.217 -7.313 15.743 1.00 95.62 192 SER A N 1
ATOM 1514 C CA . SER A 1 192 ? 8.136 -7.768 16.634 1.00 95.62 192 SER A CA 1
ATOM 1515 C C . SER A 1 192 ? 7.872 -9.276 16.524 1.00 95.62 192 SER A C 1
ATOM 1517 O O . SER A 1 192 ? 6.727 -9.723 16.448 1.00 95.62 192 SER A O 1
ATOM 1519 N N . GLY A 1 193 ? 8.948 -10.067 16.439 1.00 95.19 193 GLY A N 1
ATOM 1520 C CA . GLY A 1 193 ? 8.885 -11.527 16.317 1.00 95.19 193 GLY A CA 1
ATOM 1521 C C . GLY A 1 193 ? 8.379 -12.053 14.967 1.00 95.19 193 GLY A C 1
ATOM 1522 O O . GLY A 1 193 ? 8.147 -13.254 14.842 1.00 95.19 193 GLY A O 1
ATOM 1523 N N . ARG A 1 194 ? 8.208 -11.189 13.957 1.00 95.38 194 ARG A N 1
ATOM 1524 C CA . ARG A 1 194 ? 7.667 -11.532 12.632 1.00 95.38 194 ARG A CA 1
ATOM 1525 C C . ARG A 1 194 ? 8.595 -11.056 11.522 1.00 95.38 194 ARG A C 1
ATOM 1527 O O . ARG A 1 194 ? 9.187 -9.990 11.611 1.00 95.38 194 ARG A O 1
ATOM 1534 N N . VAL A 1 195 ? 8.685 -11.825 10.445 1.00 96.81 195 VAL A N 1
ATOM 1535 C CA . VAL A 1 195 ? 9.371 -11.397 9.216 1.00 96.81 195 VAL A CA 1
ATOM 1536 C C . VAL A 1 195 ? 8.382 -10.588 8.366 1.00 96.81 195 VAL A C 1
ATOM 1538 O O . VAL A 1 195 ? 7.293 -11.111 8.093 1.00 96.81 195 VAL A O 1
ATOM 1541 N N . PRO A 1 196 ? 8.712 -9.349 7.941 1.00 98.00 196 PRO A N 1
ATOM 1542 C CA . PRO A 1 196 ? 7.905 -8.616 6.972 1.00 98.00 196 PRO A CA 1
ATOM 1543 C C . PRO A 1 196 ? 7.590 -9.460 5.739 1.00 98.00 196 PRO A C 1
ATOM 1545 O O . PRO A 1 196 ? 8.416 -10.223 5.249 1.00 98.00 196 PRO A O 1
ATOM 1548 N N . ARG A 1 197 ? 6.359 -9.366 5.244 1.00 98.25 197 ARG A N 1
ATOM 1549 C CA . ARG A 1 197 ? 5.912 -10.108 4.061 1.00 98.25 197 ARG A CA 1
ATOM 1550 C C . ARG A 1 197 ? 6.017 -9.264 2.803 1.00 98.25 197 ARG A C 1
ATOM 1552 O O . ARG A 1 197 ? 6.267 -9.822 1.742 1.00 98.25 197 ARG A O 1
ATOM 1559 N N . ILE A 1 198 ? 5.869 -7.950 2.925 1.00 98.75 198 ILE A N 1
ATOM 1560 C CA . ILE A 1 198 ? 6.063 -6.997 1.833 1.00 98.75 198 ILE A CA 1
ATOM 1561 C C . ILE A 1 198 ? 7.144 -5.998 2.247 1.00 98.75 198 ILE A C 1
ATOM 1563 O O . ILE A 1 198 ? 7.222 -5.602 3.412 1.00 98.75 198 ILE A O 1
ATOM 1567 N N . LEU A 1 199 ? 7.975 -5.605 1.289 1.00 98.62 199 LEU A N 1
ATOM 1568 C CA . LEU A 1 199 ? 8.946 -4.533 1.447 1.00 98.62 199 LEU A CA 1
ATOM 1569 C C . LEU A 1 199 ? 8.684 -3.450 0.405 1.00 98.62 199 LEU A C 1
ATOM 1571 O O . LEU A 1 199 ? 8.764 -3.738 -0.789 1.00 98.62 199 LEU A O 1
ATOM 1575 N N . GLN A 1 200 ? 8.428 -2.225 0.855 1.00 98.69 200 GLN A N 1
ATOM 1576 C CA . GLN A 1 200 ? 8.529 -1.023 0.031 1.00 98.69 200 GLN A CA 1
ATOM 1577 C C . GLN A 1 200 ? 9.996 -0.608 -0.004 1.00 98.69 200 GLN A C 1
ATOM 1579 O O . GLN A 1 200 ? 10.559 -0.211 1.017 1.00 98.69 200 GLN A O 1
ATOM 1584 N N . TYR A 1 201 ? 10.648 -0.790 -1.147 1.00 98.12 201 TYR A N 1
ATOM 1585 C CA . TYR A 1 201 ? 12.105 -0.674 -1.248 1.00 98.12 201 TYR A CA 1
ATOM 1586 C C . TYR A 1 201 ? 12.572 0.578 -1.992 1.00 98.12 201 TYR A C 1
ATOM 1588 O O . TYR A 1 201 ? 13.757 0.913 -1.949 1.00 98.12 201 TYR A O 1
ATOM 1596 N N . ALA A 1 202 ? 11.667 1.264 -2.686 1.00 98.25 202 ALA A N 1
ATOM 1597 C CA . ALA A 1 202 ? 11.944 2.525 -3.356 1.00 98.25 202 ALA A CA 1
ATOM 1598 C C . ALA A 1 202 ? 10.697 3.410 -3.358 1.00 98.25 202 ALA A C 1
ATOM 1600 O O . ALA A 1 202 ? 9.582 2.900 -3.296 1.00 98.25 202 ALA A O 1
ATOM 1601 N N . SER A 1 203 ? 10.921 4.715 -3.456 1.00 98.00 203 SER A N 1
ATOM 1602 C CA . SER A 1 203 ? 9.901 5.772 -3.533 1.00 98.00 203 SER A CA 1
ATOM 1603 C C . SER A 1 203 ? 10.089 6.705 -4.730 1.00 98.00 203 SER A C 1
ATOM 1605 O O . SER A 1 203 ? 9.368 7.682 -4.931 1.00 98.00 203 SER A O 1
ATOM 1607 N N . ASP A 1 204 ? 11.100 6.421 -5.548 1.00 98.38 204 ASP A N 1
ATOM 1608 C CA . ASP A 1 204 ? 11.460 7.182 -6.736 1.00 98.38 204 ASP A CA 1
ATOM 1609 C C . ASP A 1 204 ? 11.486 6.313 -8.009 1.00 98.38 204 ASP A C 1
ATOM 1611 O O . ASP A 1 204 ? 12.059 6.712 -9.027 1.00 98.38 204 ASP A O 1
ATOM 1615 N N . ALA A 1 205 ? 10.848 5.140 -7.966 1.00 98.69 205 ALA A N 1
ATOM 1616 C CA . ALA A 1 205 ? 10.887 4.161 -9.042 1.00 98.69 205 ALA A CA 1
ATOM 1617 C C . ALA A 1 205 ? 10.172 4.633 -10.307 1.00 98.69 205 ALA A C 1
ATOM 1619 O O . ALA A 1 205 ? 9.277 5.487 -10.278 1.00 98.69 205 ALA A O 1
ATOM 1620 N N . VAL A 1 206 ? 10.548 4.020 -11.428 1.00 98.69 206 VAL A N 1
ATOM 1621 C CA . VAL A 1 206 ? 9.808 4.083 -12.686 1.00 98.69 206 VAL A CA 1
ATOM 1622 C C . VAL A 1 206 ? 8.996 2.801 -12.847 1.00 98.69 206 VAL A C 1
ATOM 1624 O O . VAL A 1 206 ? 9.567 1.710 -12.860 1.00 98.69 206 VAL A O 1
ATOM 1627 N N . ILE A 1 207 ? 7.671 2.932 -12.958 1.00 98.81 207 ILE A N 1
ATOM 1628 C CA . ILE A 1 207 ? 6.726 1.814 -13.120 1.00 98.81 207 ILE A CA 1
ATOM 1629 C C . ILE A 1 207 ? 5.723 2.178 -14.215 1.00 98.81 207 ILE A C 1
ATOM 1631 O O . ILE A 1 207 ? 5.049 3.205 -14.129 1.00 98.81 207 ILE A O 1
ATOM 1635 N N . GLY A 1 208 ? 5.621 1.372 -15.272 1.00 98.38 208 GLY A N 1
ATOM 1636 C CA . GLY A 1 208 ? 4.728 1.650 -16.398 1.00 98.38 208 GLY A CA 1
ATOM 1637 C C . GLY A 1 208 ? 5.015 2.982 -17.096 1.00 98.38 208 GLY A C 1
ATOM 1638 O O . GLY A 1 208 ? 4.103 3.595 -17.647 1.00 98.38 208 GLY A O 1
ATOM 1639 N N . GLY A 1 209 ? 6.252 3.479 -17.003 1.00 98.19 209 GLY A N 1
ATOM 1640 C CA . GLY A 1 209 ? 6.664 4.811 -17.460 1.00 98.19 209 GLY A CA 1
ATOM 1641 C C . GLY A 1 209 ? 6.321 5.978 -16.519 1.00 98.19 209 GLY A C 1
ATOM 1642 O O . GLY A 1 209 ? 6.772 7.093 -16.775 1.00 98.19 209 GL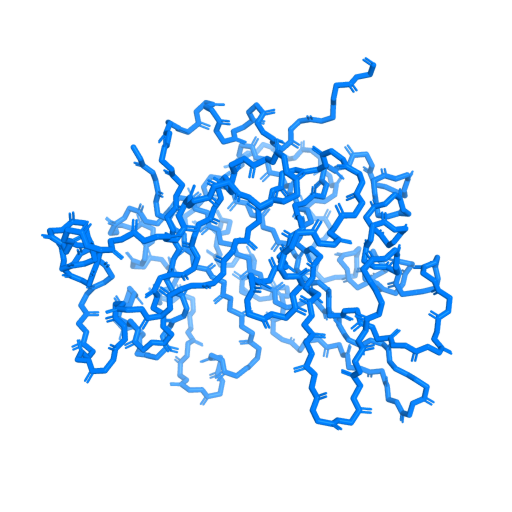Y A O 1
ATOM 1643 N N . GLN A 1 210 ? 5.574 5.759 -15.430 1.00 98.31 210 GLN A N 1
ATOM 1644 C CA . GLN A 1 210 ? 5.350 6.779 -14.400 1.00 98.31 210 GLN A CA 1
ATOM 1645 C C . GLN A 1 210 ? 6.595 6.902 -13.521 1.00 98.31 210 GLN A C 1
ATOM 1647 O O . GLN A 1 210 ? 7.146 5.899 -13.079 1.00 98.31 210 GLN A O 1
ATOM 1652 N N . HIS A 1 211 ? 7.019 8.133 -13.240 1.00 97.75 211 HIS A N 1
ATOM 1653 C CA . HIS A 1 211 ? 8.139 8.420 -12.346 1.00 97.75 211 HIS A CA 1
ATOM 1654 C C . HIS A 1 211 ? 7.680 8.650 -10.902 1.00 97.75 211 HIS A C 1
ATOM 1656 O O . HIS A 1 211 ? 6.551 9.079 -10.652 1.00 97.75 211 HIS A O 1
ATOM 1662 N N . THR A 1 212 ? 8.617 8.460 -9.973 1.00 97.31 212 THR A N 1
ATOM 1663 C CA . THR A 1 212 ? 8.439 8.714 -8.539 1.00 97.31 2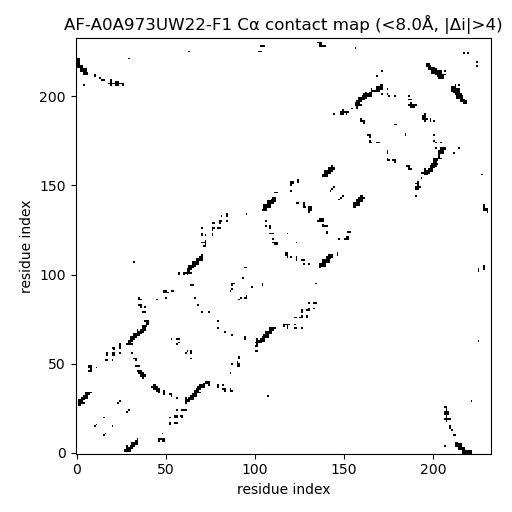12 THR A CA 1
ATOM 1664 C C . THR A 1 212 ? 7.390 7.813 -7.884 1.00 97.31 212 THR A C 1
ATOM 1666 O O . THR A 1 212 ? 6.567 8.278 -7.097 1.00 97.31 212 THR A O 1
ATOM 1669 N N . CYS A 1 213 ? 7.412 6.534 -8.255 1.00 98.69 213 CYS A N 1
ATOM 1670 C CA . CYS A 1 213 ? 6.508 5.519 -7.731 1.00 98.69 213 CYS A CA 1
ATOM 1671 C C . CYS A 1 213 ? 7.086 4.842 -6.487 1.00 98.69 213 CYS A C 1
ATOM 1673 O O . CYS A 1 213 ? 8.289 4.563 -6.431 1.00 98.69 213 CYS A O 1
ATOM 1675 N N . ASP A 1 214 ? 6.202 4.475 -5.564 1.00 98.75 214 ASP A N 1
ATOM 1676 C CA . ASP A 1 214 ? 6.533 3.576 -4.468 1.00 98.75 214 ASP A CA 1
ATOM 1677 C C . ASP A 1 214 ? 6.536 2.122 -4.965 1.00 98.75 214 ASP A C 1
ATOM 1679 O O . ASP A 1 214 ? 5.522 1.573 -5.409 1.00 98.75 214 ASP A O 1
ATOM 1683 N N . ALA A 1 215 ? 7.715 1.499 -4.953 1.00 98.81 215 ALA A N 1
ATOM 1684 C CA . ALA A 1 215 ? 7.930 0.153 -5.466 1.00 98.81 215 ALA A CA 1
ATOM 1685 C C . ALA A 1 215 ? 8.026 -0.866 -4.336 1.00 98.81 215 ALA A C 1
ATOM 1687 O O . ALA A 1 215 ? 8.762 -0.691 -3.359 1.00 98.81 215 ALA A O 1
ATOM 1688 N N . ASN A 1 216 ? 7.315 -1.976 -4.519 1.00 98.88 216 ASN A N 1
ATOM 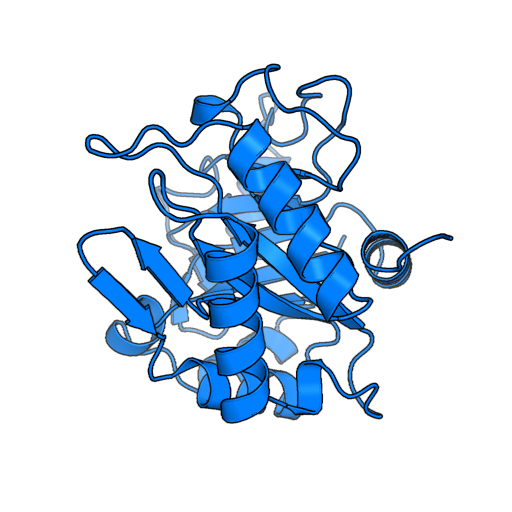1689 C CA . ASN A 1 216 ? 7.140 -2.998 -3.503 1.00 98.88 216 ASN A CA 1
ATOM 1690 C C . ASN A 1 216 ? 7.501 -4.384 -4.010 1.00 98.88 216 ASN A C 1
ATOM 1692 O O . ASN A 1 216 ? 7.313 -4.710 -5.184 1.00 98.88 216 ASN A O 1
ATOM 1696 N N . VAL A 1 217 ? 7.970 -5.236 -3.104 1.00 98.69 217 VAL A N 1
ATOM 1697 C CA . VAL A 1 217 ? 8.268 -6.637 -3.398 1.00 98.69 217 VAL A CA 1
ATOM 1698 C C . VAL A 1 217 ? 7.716 -7.555 -2.316 1.00 98.69 217 VAL A C 1
ATOM 1700 O O . VAL A 1 217 ? 7.794 -7.276 -1.121 1.00 98.69 217 VAL A O 1
ATOM 1703 N N . PHE A 1 218 ? 7.182 -8.688 -2.758 1.00 98.56 218 PHE A N 1
ATOM 1704 C CA . PHE A 1 218 ? 6.785 -9.808 -1.917 1.00 98.56 218 PHE A CA 1
ATOM 1705 C C . PHE A 1 218 ? 7.623 -11.043 -2.301 1.00 98.56 218 PHE A C 1
ATOM 1707 O O . PHE A 1 218 ? 7.580 -11.482 -3.463 1.00 98.56 218 PHE A O 1
ATOM 1714 N N . PRO A 1 219 ? 8.386 -11.643 -1.366 1.00 96.69 219 PRO A N 1
ATOM 1715 C CA . PRO A 1 219 ? 9.315 -12.734 -1.645 1.00 96.69 219 PRO A CA 1
ATOM 1716 C C . PRO A 1 219 ? 8.595 -14.094 -1.708 1.00 96.69 219 PRO A C 1
ATOM 1718 O O . PRO A 1 219 ? 8.958 -15.042 -1.021 1.00 96.69 219 PRO A O 1
ATOM 1721 N N . GLY A 1 220 ? 7.572 -14.202 -2.557 1.00 97.25 220 GLY A N 1
ATOM 1722 C CA . GLY A 1 220 ? 6.807 -15.434 -2.769 1.00 97.25 220 GLY A CA 1
ATOM 1723 C C . GLY A 1 220 ? 6.144 -15.502 -4.144 1.00 97.25 220 GLY A C 1
ATOM 1724 O O . GLY A 1 220 ? 6.471 -14.737 -5.057 1.00 97.25 220 GLY A O 1
ATOM 1725 N N . THR A 1 221 ? 5.259 -16.467 -4.328 1.00 97.81 221 THR A N 1
ATOM 1726 C CA . THR A 1 221 ? 4.455 -16.657 -5.541 1.00 97.81 221 THR A CA 1
ATOM 1727 C C . THR A 1 221 ? 3.146 -15.867 -5.472 1.00 97.81 221 THR A C 1
ATOM 1729 O O . THR A 1 221 ? 2.808 -15.280 -4.445 1.00 97.81 221 THR A O 1
ATOM 1732 N N . LEU A 1 222 ? 2.381 -15.855 -6.569 1.00 97.06 222 LEU A N 1
ATOM 1733 C CA . LEU A 1 222 ? 1.014 -15.326 -6.545 1.00 97.06 222 LEU A CA 1
ATOM 1734 C C . LEU A 1 222 ? 0.130 -16.111 -5.558 1.00 97.06 222 LEU A C 1
ATOM 1736 O O . LEU A 1 222 ? -0.729 -15.520 -4.914 1.00 97.06 222 LEU A O 1
ATOM 1740 N N . ASP A 1 223 ? 0.345 -17.420 -5.412 1.00 96.69 223 ASP A N 1
ATOM 1741 C CA . ASP A 1 223 ? -0.434 -18.255 -4.491 1.00 96.69 223 ASP A CA 1
ATOM 1742 C C . ASP A 1 223 ? -0.094 -17.929 -3.035 1.00 96.69 223 ASP A C 1
ATOM 1744 O O . ASP A 1 223 ? -0.997 -17.730 -2.230 1.00 96.69 223 ASP A O 1
ATOM 1748 N N . ASP A 1 224 ? 1.189 -17.730 -2.721 1.00 97.62 224 ASP A N 1
ATOM 1749 C CA . ASP A 1 224 ? 1.614 -17.302 -1.383 1.00 97.62 224 ASP A CA 1
ATOM 1750 C C . ASP A 1 224 ? 1.032 -15.929 -0.999 1.00 97.62 224 ASP A C 1
ATOM 1752 O O . ASP A 1 224 ? 0.754 -15.677 0.177 1.00 97.62 224 ASP A O 1
ATOM 1756 N N . PHE A 1 225 ? 0.867 -15.026 -1.975 1.00 97.88 225 PHE A N 1
ATOM 1757 C CA . PHE A 1 225 ? 0.238 -13.724 -1.745 1.00 97.88 225 PHE A CA 1
ATOM 1758 C C . PHE A 1 225 ? -1.267 -13.875 -1.511 1.00 97.88 225 PHE A C 1
ATOM 1760 O O . PHE A 1 225 ? -1.791 -13.299 -0.561 1.00 97.88 225 PHE A O 1
ATOM 1767 N N . ALA A 1 226 ? -1.952 -14.690 -2.322 1.00 95.81 226 ALA A N 1
ATOM 1768 C CA . ALA A 1 226 ? -3.370 -15.003 -2.132 1.00 95.81 226 ALA A CA 1
ATOM 1769 C C . ALA A 1 226 ? -3.632 -15.619 -0.745 1.00 95.81 226 ALA A C 1
ATOM 1771 O O . ALA A 1 226 ? -4.552 -15.205 -0.038 1.00 95.81 226 ALA A O 1
ATOM 1772 N N . ASP A 1 227 ? -2.775 -16.546 -0.321 1.00 95.81 227 ASP A N 1
ATOM 1773 C CA . ASP A 1 227 ? -2.832 -17.166 1.001 1.00 95.81 227 ASP A CA 1
ATOM 1774 C C . ASP A 1 227 ? -2.611 -16.155 2.129 1.00 95.81 227 ASP A C 1
ATOM 1776 O O . ASP A 1 227 ? -3.278 -16.232 3.162 1.00 95.81 227 ASP A O 1
ATOM 1780 N N . MET A 1 228 ? -1.690 -15.203 1.947 1.00 96.38 228 MET A N 1
ATOM 1781 C CA . MET A 1 228 ? -1.413 -14.150 2.928 1.00 96.38 228 MET A CA 1
ATOM 1782 C C . MET A 1 228 ? -2.624 -13.239 3.160 1.00 96.38 228 MET A C 1
ATOM 1784 O O . MET A 1 228 ? -2.843 -12.814 4.294 1.00 96.38 228 MET A O 1
ATOM 1788 N N . ILE A 1 229 ? -3.392 -12.937 2.111 1.00 95.25 229 ILE A N 1
ATOM 1789 C CA . ILE A 1 229 ? -4.540 -12.017 2.176 1.00 95.25 229 ILE A CA 1
ATOM 1790 C C . ILE A 1 229 ? -5.882 -12.721 2.418 1.00 95.25 229 ILE A C 1
ATOM 1792 O O . ILE A 1 229 ? -6.935 -12.084 2.401 1.00 95.25 229 ILE A O 1
ATOM 1796 N N . THR A 1 230 ? -5.862 -14.028 2.665 1.00 91.62 230 THR A N 1
ATOM 1797 C CA . THR A 1 230 ? -7.061 -14.795 3.009 1.00 91.62 230 THR A CA 1
ATOM 1798 C C . THR A 1 230 ? -7.249 -14.813 4.526 1.00 91.62 230 THR A C 1
ATOM 1800 O O . THR A 1 230 ? -6.333 -15.171 5.269 1.00 91.62 230 THR A O 1
ATOM 1803 N N . LEU A 1 231 ? -8.448 -14.465 5.009 1.00 83.44 231 LEU A N 1
ATOM 1804 C CA . LEU A 1 231 ? -8.806 -14.679 6.413 1.00 83.44 231 LEU A CA 1
ATOM 1805 C C . LEU A 1 231 ? -8.904 -16.183 6.686 1.00 83.44 231 LEU A C 1
ATOM 1807 O O . LEU A 1 231 ? -9.719 -16.882 6.084 1.00 83.44 231 LEU A O 1
ATOM 1811 N N . ARG A 1 232 ? -8.074 -16.683 7.601 1.00 73.19 232 ARG A N 1
ATOM 1812 C CA . ARG A 1 232 ? -8.211 -18.037 8.144 1.00 73.19 232 ARG A CA 1
ATOM 1813 C C . ARG A 1 232 ? -9.058 -17.929 9.413 1.00 73.19 232 ARG A C 1
ATOM 1815 O O . ARG A 1 232 ? -8.715 -17.142 10.292 1.00 73.19 232 ARG A O 1
ATOM 1822 N N . GLY A 1 233 ? -10.195 -18.626 9.425 1.00 54.22 233 GLY A N 1
ATOM 1823 C CA . GLY A 1 233 ? -11.105 -18.701 10.574 1.00 54.22 233 GLY A CA 1
ATOM 1824 C C . GLY A 1 233 ? -10.596 -19.602 11.689 1.00 54.22 233 GLY A C 1
ATOM 1825 O O . GLY A 1 233 ? -9.615 -20.344 11.452 1.00 54.22 233 GLY A O 1
#

Foldseek 3Di:
DAKAFEEEVVLVVLPDALLLLLLLVVVGHQEYEYEAWEDEPVDTDGTPCRLVNQVSNQVSLRQEYEYEYEFFPPDQLLVSLVSSVVSCCVRPVVLLPPDPGHLHYEYEYEQADDPVTLDDQVSSVVNQVNNCVVRVKHYEYADECVRQPQNHDDDAAYEYEAQCLDPDEEALVVSVVVLVPDPPNCQQPDHNNHGHQKYQHHQQYQGSNRGRIRMMDGPDDPVVVSVSTHDDD

Radius of gyration: 16.29 Å; Cα contacts (8 Å, |Δi|>4): 526; chains: 1; bounding box: 44×37×39 Å

Secondary structure (DSSP, 8-state):
-EEEEEE-HHHHHTT--HHHHHHHHHTTEEEEEEEEEEEETTEEEE-SSHHHHHHHHHHHT-SEEEEEEE--TTS-HHHHHHHHHHHHHHH-GGGTS--TTSSEEEEEEE--EETTEE--HHHHHHHHHHHHHHHS--EEEE--HHHHTT---S-PPEEEE-GGG-SS--BHHHHHHHHHH-TT--TTS-BTTB--SEEEEEEEEEETTEEEEEEEEESS-HHHHHHHTSPP-

pLDDT: mean 95.49, std 7.09, range [49.5, 98.88]

Mean predicted aligned error: 3.05 Å